Protein AF-A0AAN7BKV8-F1 (afdb_monomer_lite)

Radius of gyration: 19.69 Å; chains: 1; bounding box: 55×60×57 Å

Organism: NCBI:txid252190

Sequence (202 aa):
MAAANTSGDVSMPDAAAIAEKELINDFLERFRVAHKTGAGNDGIEYNTKTFETAVTEMRQGVRNNLWHYHILPSMKVTEAPHNPDAFYFENFDQIRAYILDPTLGFRLGYLFTVILEQTPAGVSAQDLMATEDAVTQFHSCVTLIHTVMGLTDVEPHDYVKQIPGHILKKFFGGLEKVHWYTVETLEKWTEAGESGSAANQT

Foldseek 3Di:
DDDDDPPPPPPDDDPVVVVVVVVLVVLLVQLVCCQQPVDQPPPPPPVGDHLVLLLVLLLVQADDGDPLQSLLEAADDPPDPDPVRGSHDDALVSLLSQQQPPPNVLSNLVSLVSNVVCLVVVRELCSHYVDPVSSLSNLRSLLLNVVSCVVDPDDGPPSNPCSSQVCCVRHQVGPVRGNVVSVVVNVVRVVVVVVVVVPPDD

InterPro domains:
  IPR014937 Protein of unknown function DUF1810 [PF08837] (47-151)
  IPR036287 Rv1873-like superfamily [G3DSA:1.25.40.380] (24-188)
  IPR036287 Rv1873-like superfamily [SSF140736] (47-176)

pLDDT: mean 79.29, std 18.75, range [29.48, 97.75]

Secondary structure (DSSP, 8-state):
-----------PPPHHHHHHHHHHHHHHHHHHHHHHHS--TTS-------HHHHHHHHHHTS--SS-HHHHS-EEPPTTS---TTS-EE-SHHHHHHHHH-TTHHHHHHHHHHHHHHTGGGT--HHHHH-SHHHHHHHHHHHHHHHHHHHHSS----TTTSSHHHHHIIIIISSGGG--HHHHHHHHHHHHHHHHHHTTS--

Structure (mmCIF, N/CA/C/O backbone):
data_AF-A0AAN7BKV8-F1
#
_entry.id   AF-A0AAN7BKV8-F1
#
loop_
_atom_site.group_PDB
_atom_site.id
_atom_site.type_symbol
_atom_site.label_atom_id
_atom_site.label_alt_id
_atom_site.label_comp_id
_atom_site.label_asym_id
_atom_site.label_entity_id
_atom_site.label_seq_id
_atom_site.pdbx_PDB_ins_code
_atom_site.Cartn_x
_atom_site.Cartn_y
_atom_site.Cartn_z
_atom_site.occupancy
_atom_site.B_iso_or_equiv
_atom_site.auth_seq_id
_atom_site.auth_comp_id
_atom_site.auth_asym_id
_atom_site.auth_atom_id
_atom_site.pdbx_PDB_model_num
ATOM 1 N N . MET A 1 1 ? 35.846 -41.851 -29.610 1.00 44.19 1 MET A N 1
ATOM 2 C CA . MET A 1 1 ? 35.704 -40.833 -28.550 1.00 44.19 1 MET A CA 1
ATOM 3 C C . MET A 1 1 ? 36.111 -39.493 -29.137 1.00 44.19 1 MET A C 1
ATOM 5 O O . MET A 1 1 ? 37.299 -39.247 -29.273 1.00 44.19 1 MET A O 1
ATOM 9 N N . ALA A 1 2 ? 35.144 -38.683 -29.563 1.00 38.62 2 ALA A N 1
ATOM 10 C CA . ALA A 1 2 ? 35.374 -37.285 -29.916 1.00 38.62 2 ALA A CA 1
ATOM 11 C C . ALA A 1 2 ? 34.724 -36.450 -28.809 1.00 38.62 2 ALA A C 1
ATOM 13 O O . ALA A 1 2 ? 33.533 -36.608 -28.543 1.00 38.62 2 ALA A O 1
ATOM 14 N N . ALA A 1 3 ? 35.545 -35.678 -28.100 1.00 40.62 3 ALA A N 1
ATOM 15 C CA . ALA A 1 3 ? 35.113 -34.795 -27.030 1.00 40.62 3 ALA A CA 1
ATOM 16 C C . ALA A 1 3 ? 34.477 -33.526 -27.611 1.00 40.62 3 ALA A C 1
ATOM 18 O O . ALA A 1 3 ? 34.864 -33.048 -28.677 1.00 40.62 3 ALA A O 1
ATOM 19 N N . ALA A 1 4 ? 33.479 -33.038 -26.883 1.00 46.06 4 ALA A N 1
ATOM 20 C CA . ALA A 1 4 ? 32.645 -31.891 -27.182 1.00 46.06 4 ALA A CA 1
ATOM 21 C C . ALA A 1 4 ? 33.427 -30.574 -27.286 1.00 46.06 4 ALA A C 1
ATOM 23 O O . ALA A 1 4 ? 34.431 -30.382 -26.606 1.00 46.06 4 ALA A O 1
ATOM 24 N N . ASN A 1 5 ? 32.869 -29.632 -28.046 1.00 38.72 5 ASN A N 1
ATOM 25 C CA . ASN A 1 5 ? 32.964 -28.217 -27.708 1.00 38.72 5 ASN A CA 1
ATOM 26 C C . ASN A 1 5 ? 31.669 -27.517 -28.145 1.00 38.72 5 ASN A C 1
ATOM 28 O O . ASN A 1 5 ? 31.573 -26.929 -29.217 1.00 38.72 5 ASN A O 1
ATOM 32 N N . THR A 1 6 ? 30.635 -27.639 -27.316 1.00 44.12 6 THR A N 1
ATOM 33 C CA . THR A 1 6 ? 29.490 -26.725 -27.315 1.00 44.12 6 THR A CA 1
ATOM 34 C C . THR A 1 6 ? 29.934 -25.444 -26.623 1.00 44.12 6 THR A C 1
ATOM 36 O O . THR A 1 6 ? 29.894 -25.351 -25.397 1.00 44.12 6 THR A O 1
ATOM 39 N N . SER A 1 7 ? 30.394 -24.468 -27.404 1.00 43.59 7 SER A N 1
ATOM 40 C CA . SER A 1 7 ? 30.465 -23.079 -26.962 1.00 43.59 7 SER A CA 1
ATOM 41 C C . SER A 1 7 ? 29.031 -22.599 -26.749 1.00 43.59 7 SER A C 1
ATOM 43 O O . SER A 1 7 ? 28.328 -22.282 -27.707 1.00 43.59 7 SER A O 1
ATOM 45 N N . GLY A 1 8 ? 28.578 -22.645 -25.497 1.00 41.44 8 GLY A N 1
ATOM 46 C CA . GLY A 1 8 ? 27.351 -21.987 -25.076 1.00 41.44 8 GLY A CA 1
ATOM 47 C C . GLY A 1 8 ? 27.528 -20.491 -25.281 1.00 41.44 8 GLY A C 1
ATOM 48 O O . GLY A 1 8 ? 28.339 -19.865 -24.602 1.00 41.44 8 GLY A O 1
ATOM 49 N N . ASP A 1 9 ? 26.811 -19.956 -26.258 1.00 39.34 9 ASP A N 1
ATOM 50 C CA . ASP A 1 9 ? 26.680 -18.529 -26.490 1.00 39.34 9 ASP A CA 1
ATOM 51 C C . ASP A 1 9 ? 25.872 -17.948 -25.322 1.00 39.34 9 ASP A C 1
ATOM 53 O O . ASP A 1 9 ? 24.641 -17.991 -25.295 1.00 39.34 9 ASP A O 1
ATOM 57 N N . VAL A 1 10 ? 26.569 -17.525 -24.266 1.00 46.16 10 VAL A N 1
ATOM 58 C CA . VAL A 1 10 ? 25.953 -16.759 -23.184 1.00 46.16 10 VAL A CA 1
ATOM 59 C C . VAL A 1 10 ? 25.825 -15.341 -23.715 1.00 46.16 10 VAL A C 1
ATOM 61 O O . VAL A 1 10 ? 26.726 -14.522 -23.539 1.00 46.16 10 VAL A O 1
ATOM 64 N N . SER A 1 11 ? 24.719 -15.077 -24.413 1.00 53.34 11 SER A N 1
ATOM 65 C CA . SER A 1 11 ? 24.343 -13.726 -24.816 1.00 53.34 11 SER A CA 1
ATOM 66 C C . SER A 1 11 ? 24.306 -12.861 -23.558 1.00 53.34 11 SER A C 1
ATOM 68 O O . SER A 1 11 ? 23.448 -13.038 -22.690 1.00 53.34 11 SER A O 1
ATOM 70 N N . MET A 1 12 ? 25.286 -11.967 -23.428 1.00 52.88 12 MET A N 1
ATOM 71 C CA . MET A 1 12 ? 25.318 -10.965 -22.367 1.00 52.88 12 MET A CA 1
ATOM 72 C C . MET A 1 12 ? 24.021 -10.146 -22.456 1.00 52.88 12 MET A C 1
ATOM 74 O O . MET A 1 12 ? 23.627 -9.786 -23.570 1.00 52.88 12 MET A O 1
ATOM 78 N N . PRO A 1 13 ? 23.326 -9.883 -21.336 1.00 62.53 13 PRO A N 1
ATOM 79 C CA . PRO A 1 13 ? 22.129 -9.058 -21.375 1.00 62.53 13 PRO A CA 1
ATOM 80 C C . PRO A 1 13 ? 22.477 -7.663 -21.905 1.00 62.53 13 PRO A C 1
ATOM 82 O O . PRO A 1 13 ? 23.525 -7.109 -21.569 1.00 62.53 13 PRO A O 1
ATOM 85 N N . ASP A 1 14 ? 21.598 -7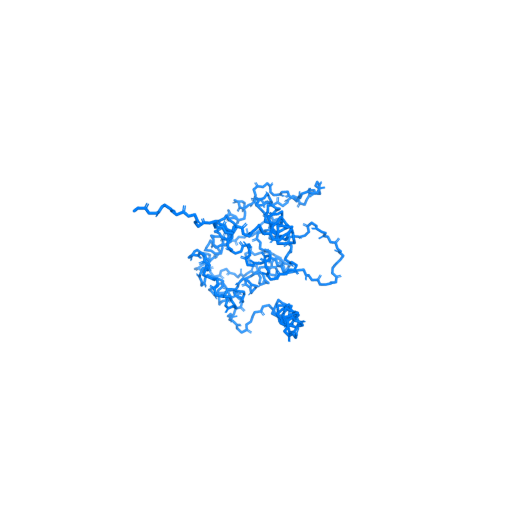.127 -22.752 1.00 79.38 14 ASP A N 1
ATOM 86 C CA . ASP A 1 14 ? 21.704 -5.773 -23.295 1.00 79.38 14 ASP A CA 1
ATOM 87 C C . ASP A 1 14 ? 21.843 -4.758 -22.147 1.00 79.38 14 ASP A C 1
ATOM 89 O O . ASP A 1 14 ? 21.153 -4.850 -21.127 1.00 79.38 14 ASP A O 1
ATOM 93 N N . ALA A 1 15 ? 22.737 -3.783 -22.309 1.00 71.88 15 ALA A N 1
ATOM 94 C CA . ALA A 1 15 ? 22.979 -2.722 -21.339 1.00 71.88 15 ALA A CA 1
ATOM 95 C C . ALA A 1 15 ? 21.692 -1.958 -20.980 1.00 71.88 15 ALA A C 1
ATOM 97 O O . ALA A 1 15 ? 21.540 -1.531 -19.836 1.00 71.88 15 ALA A O 1
ATOM 98 N N . ALA A 1 16 ? 20.747 -1.841 -21.920 1.00 71.81 16 ALA A N 1
ATOM 99 C CA . ALA A 1 16 ? 19.437 -1.244 -21.665 1.00 71.81 16 ALA A CA 1
ATOM 100 C C . ALA A 1 16 ? 18.611 -2.049 -20.642 1.00 71.81 16 ALA A C 1
ATOM 102 O O . ALA A 1 16 ? 18.071 -1.475 -19.698 1.00 71.81 16 ALA A O 1
ATOM 103 N N . ALA A 1 17 ? 18.584 -3.379 -20.770 1.00 72.44 17 ALA A N 1
ATOM 104 C CA . ALA A 1 17 ? 17.862 -4.263 -19.854 1.00 72.44 17 ALA A CA 1
ATOM 105 C C . ALA A 1 17 ? 18.500 -4.300 -18.453 1.00 72.44 17 ALA A C 1
ATOM 107 O O . ALA A 1 17 ? 17.808 -4.461 -17.446 1.00 72.44 17 ALA A O 1
ATOM 108 N N . ILE A 1 18 ? 19.826 -4.143 -18.372 1.00 75.81 18 ILE A N 1
ATOM 109 C CA . ILE A 1 18 ? 20.533 -4.007 -17.092 1.00 75.81 18 ILE A CA 1
ATOM 110 C C . ILE A 1 18 ? 20.116 -2.706 -16.398 1.00 75.81 18 ILE A C 1
ATOM 112 O O . ILE A 1 18 ? 19.717 -2.750 -15.236 1.00 75.81 18 ILE A O 1
ATOM 116 N N . ALA A 1 19 ? 20.155 -1.579 -17.112 1.00 77.94 19 ALA A N 1
ATOM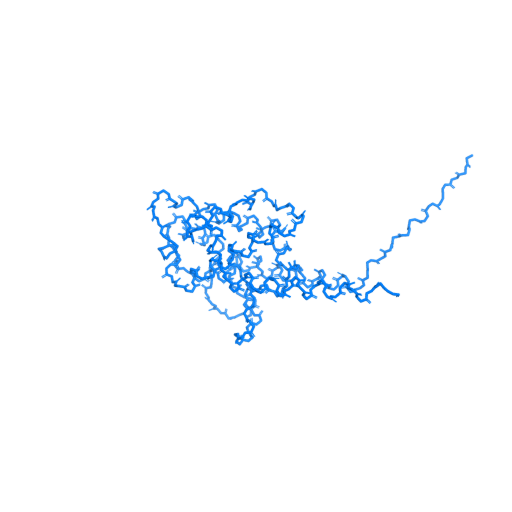 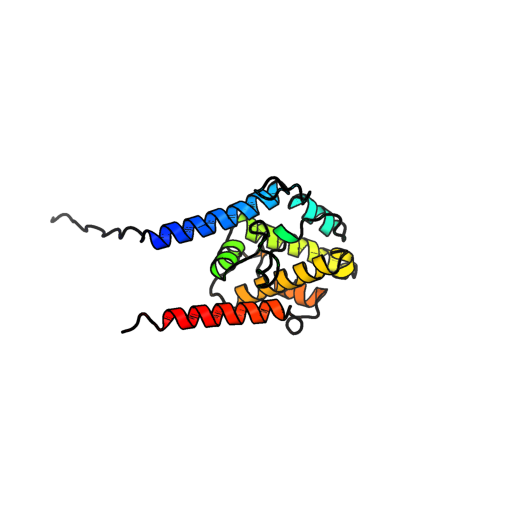117 C CA . ALA A 1 19 ? 19.798 -0.274 -16.559 1.00 77.94 19 ALA A CA 1
ATOM 118 C C . ALA A 1 19 ? 18.33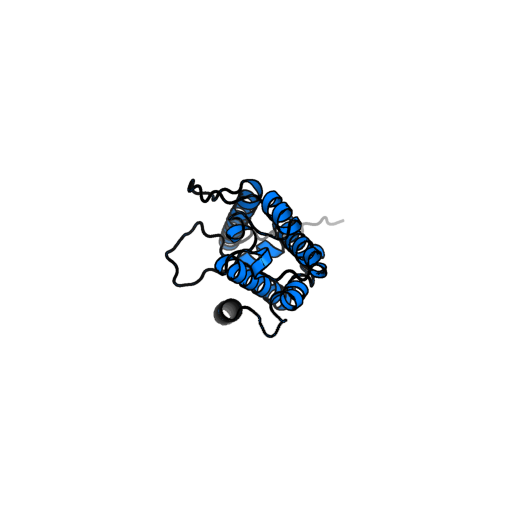5 -0.226 -16.086 1.00 77.94 19 ALA A C 1
ATOM 120 O O . ALA A 1 19 ? 18.047 0.267 -14.999 1.00 77.94 19 ALA A O 1
ATOM 121 N N . GLU A 1 20 ? 17.408 -0.798 -16.855 1.00 81.25 20 GLU A N 1
ATOM 122 C CA . GLU A 1 20 ? 15.999 -0.907 -16.463 1.00 81.25 20 GLU A CA 1
ATOM 123 C C . GLU A 1 20 ? 15.818 -1.723 -15.174 1.00 81.25 20 GLU A C 1
ATOM 125 O O . GLU A 1 20 ? 15.093 -1.322 -14.260 1.00 81.25 20 GLU A O 1
ATOM 130 N N . LYS A 1 21 ? 16.532 -2.847 -15.053 1.00 80.88 21 LYS A N 1
ATOM 131 C CA . LYS A 1 21 ? 16.501 -3.679 -13.848 1.00 80.88 21 LYS A CA 1
ATOM 132 C C . LYS A 1 21 ? 17.078 -2.960 -12.627 1.00 80.88 21 LYS A C 1
ATOM 134 O O . LYS A 1 21 ? 16.564 -3.140 -11.523 1.00 80.88 21 LYS A O 1
ATOM 139 N N . GLU A 1 22 ? 18.136 -2.172 -12.801 1.00 85.94 22 GLU A N 1
ATOM 140 C CA . GLU A 1 22 ? 18.700 -1.335 -11.735 1.00 85.94 22 GLU A CA 1
ATOM 141 C C . GLU A 1 22 ? 17.693 -0.275 -11.276 1.00 85.94 22 GLU A C 1
ATOM 143 O O . GLU A 1 22 ? 17.431 -0.177 -10.079 1.00 85.94 22 GLU A O 1
ATOM 148 N N . LEU A 1 23 ? 17.020 0.408 -12.209 1.00 86.56 23 LEU A N 1
ATOM 149 C CA . LEU A 1 23 ? 15.970 1.383 -11.890 1.00 86.56 23 LEU A CA 1
ATOM 150 C C . LEU A 1 23 ? 14.802 0.759 -11.112 1.00 86.56 23 LEU A C 1
ATOM 152 O O . LEU A 1 23 ? 14.315 1.350 -10.147 1.00 86.56 23 LEU A O 1
ATOM 156 N N . ILE A 1 24 ? 14.362 -0.447 -11.489 1.00 89.69 24 ILE A N 1
ATOM 157 C CA . ILE A 1 24 ? 13.330 -1.182 -10.741 1.00 89.69 24 ILE A CA 1
ATOM 158 C C . ILE A 1 24 ? 13.831 -1.552 -9.338 1.00 89.69 24 ILE A C 1
ATOM 160 O O . ILE A 1 24 ? 13.085 -1.429 -8.367 1.00 89.69 24 ILE A O 1
ATOM 164 N N . ASN A 1 25 ? 15.082 -1.994 -9.196 1.00 90.19 25 ASN A N 1
ATOM 165 C CA . ASN A 1 25 ? 15.634 -2.347 -7.888 1.00 90.19 25 ASN A CA 1
ATOM 166 C C . ASN A 1 25 ? 15.736 -1.137 -6.955 1.00 90.19 25 ASN A C 1
ATOM 168 O O . ASN A 1 25 ? 15.336 -1.250 -5.796 1.00 90.19 25 ASN A O 1
ATOM 172 N N . ASP A 1 26 ? 16.208 0.005 -7.453 1.00 89.00 26 ASP A N 1
ATOM 173 C CA . ASP A 1 26 ? 16.283 1.254 -6.688 1.00 89.00 26 ASP A CA 1
ATOM 174 C C . ASP A 1 26 ? 14.886 1.726 -6.268 1.00 89.00 26 ASP A C 1
ATOM 176 O O . ASP A 1 26 ? 14.656 2.110 -5.115 1.00 89.00 26 ASP A O 1
ATOM 180 N N . PHE A 1 27 ? 13.920 1.609 -7.184 1.00 89.44 27 PHE A N 1
ATOM 181 C CA . PHE A 1 27 ? 12.511 1.856 -6.909 1.00 89.44 27 PHE A CA 1
ATOM 182 C C . PHE A 1 27 ? 11.990 0.984 -5.753 1.00 89.44 27 PHE A C 1
ATOM 184 O O . PHE A 1 27 ? 11.396 1.511 -4.808 1.00 89.44 27 PHE A O 1
ATOM 191 N N . LEU A 1 28 ? 12.225 -0.333 -5.788 1.00 92.81 28 LEU A N 1
ATOM 192 C CA . LEU A 1 28 ? 11.788 -1.249 -4.729 1.00 92.81 28 LEU A CA 1
ATOM 193 C C . LEU A 1 28 ? 12.514 -0.977 -3.409 1.00 92.81 28 LEU A C 1
ATOM 195 O O . LEU A 1 28 ? 11.894 -1.018 -2.344 1.00 92.81 28 LEU A O 1
ATOM 199 N N . GLU A 1 29 ? 13.810 -0.677 -3.455 1.00 91.62 29 GLU A N 1
ATOM 200 C CA . GLU A 1 29 ? 14.602 -0.436 -2.252 1.00 91.62 29 GLU A CA 1
ATOM 201 C C . GLU A 1 29 ? 14.110 0.793 -1.486 1.00 91.62 29 GLU A C 1
ATOM 203 O O . GLU A 1 29 ? 13.985 0.737 -0.261 1.00 91.62 29 GLU A O 1
ATOM 208 N N . ARG A 1 30 ? 13.693 1.853 -2.192 1.00 87.88 30 ARG A N 1
ATOM 209 C CA . ARG A 1 30 ? 13.025 3.013 -1.580 1.00 87.88 30 ARG A CA 1
ATOM 210 C C . ARG A 1 30 ? 11.830 2.592 -0.718 1.00 87.88 30 ARG A C 1
ATOM 212 O O . ARG A 1 30 ? 11.693 3.052 0.415 1.00 87.88 30 ARG A O 1
ATOM 219 N N . PHE A 1 31 ? 10.987 1.683 -1.209 1.00 91.19 31 PHE A N 1
ATOM 220 C CA . PHE A 1 31 ? 9.857 1.151 -0.441 1.00 91.19 31 PHE A CA 1
ATOM 221 C C . PHE A 1 31 ? 10.294 0.294 0.746 1.00 91.19 31 PHE A C 1
ATOM 223 O O . PHE A 1 31 ? 9.746 0.440 1.842 1.00 91.19 31 PHE A O 1
ATOM 230 N N . ARG A 1 32 ? 11.282 -0.589 0.560 1.00 93.44 32 ARG A N 1
ATOM 231 C CA . ARG A 1 32 ? 11.777 -1.456 1.643 1.00 93.44 32 ARG A CA 1
ATOM 232 C C . ARG A 1 32 ? 12.356 -0.636 2.792 1.00 93.44 32 ARG A C 1
ATOM 234 O O . ARG A 1 32 ? 12.059 -0.939 3.953 1.00 93.44 32 ARG A O 1
ATOM 241 N N . VAL A 1 33 ? 13.126 0.405 2.471 1.00 90.44 33 VAL A N 1
ATOM 242 C CA . VAL A 1 33 ? 13.684 1.350 3.443 1.00 90.44 33 VAL A CA 1
ATOM 243 C C . VAL A 1 33 ? 12.561 2.073 4.176 1.00 90.44 33 VAL A C 1
ATOM 245 O O . VAL A 1 33 ? 12.519 2.004 5.402 1.00 90.44 33 VAL A O 1
ATOM 248 N N . ALA A 1 34 ? 11.599 2.655 3.461 1.00 88.62 34 ALA A N 1
ATOM 249 C CA . ALA A 1 34 ? 10.490 3.385 4.073 1.00 88.62 34 ALA A CA 1
ATOM 250 C C . ALA A 1 34 ? 9.640 2.515 5.005 1.00 88.62 34 ALA A C 1
ATOM 252 O O . ALA A 1 34 ? 9.359 2.903 6.136 1.00 88.62 34 ALA A O 1
ATOM 253 N N . HIS A 1 35 ? 9.317 1.285 4.587 1.00 92.62 35 HIS A N 1
ATOM 254 C CA . HIS A 1 35 ? 8.604 0.323 5.434 1.00 92.62 35 HIS A CA 1
ATOM 255 C C . HIS A 1 35 ? 9.368 0.014 6.725 1.00 92.62 35 HIS A C 1
ATOM 257 O O . HIS A 1 35 ? 8.746 -0.281 7.741 1.00 92.62 35 HIS A O 1
ATOM 263 N N . LYS A 1 36 ? 10.706 0.049 6.694 1.00 91.94 36 LYS A N 1
ATOM 264 C CA . LYS A 1 36 ? 11.565 -0.256 7.843 1.00 91.94 36 LYS A CA 1
ATOM 265 C C . LYS A 1 36 ? 11.799 0.951 8.751 1.00 91.94 36 LYS A C 1
ATOM 267 O O . LYS A 1 36 ? 11.877 0.780 9.963 1.00 91.94 36 LYS A O 1
ATOM 272 N N . THR A 1 37 ? 11.979 2.141 8.188 1.00 87.75 37 THR A N 1
ATOM 273 C CA . THR A 1 37 ? 12.463 3.317 8.930 1.00 87.75 37 THR A CA 1
ATOM 274 C C . THR A 1 37 ? 11.393 4.379 9.144 1.00 87.75 37 THR A C 1
ATOM 276 O O . THR A 1 37 ? 11.540 5.197 10.047 1.00 87.75 37 THR A O 1
ATOM 279 N N . GLY A 1 38 ? 10.324 4.383 8.342 1.00 81.19 38 GLY A N 1
ATOM 280 C CA . GLY A 1 38 ? 9.359 5.480 8.308 1.00 81.19 38 GLY A CA 1
ATOM 281 C C . GLY A 1 38 ? 9.936 6.788 7.744 1.00 81.19 38 GLY A C 1
ATOM 282 O O . GLY A 1 38 ? 9.316 7.843 7.876 1.00 81.19 38 GLY A O 1
ATOM 283 N N . ALA A 1 39 ? 11.117 6.758 7.124 1.00 71.94 39 ALA A N 1
ATOM 284 C CA . ALA A 1 39 ? 11.720 7.921 6.479 1.00 71.94 39 ALA A CA 1
ATOM 285 C C . ALA A 1 39 ? 11.628 7.801 4.951 1.00 71.94 39 ALA A C 1
ATOM 287 O O . ALA A 1 39 ? 11.874 6.728 4.395 1.00 71.94 39 ALA A O 1
ATOM 288 N N . GLY A 1 40 ? 11.298 8.913 4.284 1.00 60.25 40 GLY A N 1
ATOM 289 C CA . GLY A 1 40 ? 11.630 9.108 2.872 1.00 60.25 40 GLY A CA 1
ATOM 290 C C . GLY A 1 40 ? 13.147 9.265 2.703 1.00 60.25 40 GLY A C 1
ATOM 291 O O . GLY A 1 40 ? 13.855 9.570 3.664 1.00 60.25 40 GLY A O 1
ATOM 292 N N . ASN A 1 41 ? 13.666 9.023 1.499 1.00 51.62 41 ASN A N 1
ATOM 293 C CA . ASN A 1 41 ? 15.112 9.013 1.221 1.00 51.62 41 ASN A CA 1
ATOM 294 C C . ASN A 1 41 ? 15.768 10.417 1.179 1.00 51.62 41 ASN A C 1
ATOM 296 O O . ASN A 1 41 ? 16.961 10.514 0.902 1.00 51.62 41 ASN A O 1
ATOM 300 N N . ASP A 1 42 ? 15.036 11.496 1.458 1.00 48.72 42 ASP A N 1
ATOM 301 C CA . ASP A 1 42 ? 15.417 12.887 1.161 1.00 48.72 42 ASP A CA 1
ATOM 302 C C . ASP A 1 42 ? 15.698 13.765 2.399 1.00 48.72 42 ASP A C 1
ATOM 304 O O . ASP A 1 42 ? 16.049 14.938 2.268 1.00 48.72 42 ASP A O 1
ATOM 308 N N . GLY A 1 43 ? 15.571 13.226 3.615 1.00 44.75 43 GLY A N 1
ATOM 309 C CA . GLY A 1 43 ? 15.750 14.012 4.842 1.00 44.75 43 GLY A CA 1
ATOM 310 C C . GLY A 1 43 ? 14.597 14.980 5.137 1.00 44.75 43 GLY A C 1
ATOM 311 O O . GLY A 1 43 ? 14.701 15.769 6.078 1.00 44.75 43 GLY A O 1
ATOM 312 N N . ILE A 1 44 ? 13.485 14.903 4.392 1.00 45.69 44 ILE A N 1
ATOM 313 C CA . ILE A 1 44 ? 12.230 15.545 4.773 1.00 45.69 44 ILE A CA 1
ATOM 314 C C . ILE A 1 44 ? 11.534 14.621 5.777 1.00 45.69 44 ILE A C 1
ATOM 316 O O . ILE A 1 44 ? 11.008 13.557 5.443 1.00 45.69 44 ILE A O 1
ATOM 320 N N . GLU A 1 45 ? 11.542 15.018 7.051 1.00 48.81 45 GLU A N 1
ATOM 321 C CA . GLU A 1 45 ? 10.798 14.335 8.108 1.00 48.81 45 GLU A CA 1
ATOM 322 C C . GLU A 1 45 ? 9.287 14.499 7.882 1.00 48.81 45 GLU A C 1
ATOM 324 O O . GLU A 1 45 ? 8.616 15.301 8.525 1.00 48.81 45 GLU A O 1
ATOM 329 N N . TYR A 1 46 ? 8.699 13.673 7.020 1.00 51.81 46 TYR A N 1
ATOM 330 C CA . TYR A 1 46 ? 7.244 13.493 6.997 1.00 51.81 46 TYR A CA 1
ATOM 331 C C . TYR A 1 46 ? 6.729 12.761 8.254 1.00 51.81 46 TYR A C 1
ATOM 333 O O . TYR A 1 46 ? 5.527 12.533 8.384 1.00 51.81 46 TYR A O 1
ATOM 341 N N . ASN A 1 47 ? 7.629 12.375 9.177 1.00 60.56 47 ASN A N 1
ATOM 342 C CA . ASN A 1 47 ? 7.348 11.564 10.366 1.00 60.56 47 ASN A CA 1
ATOM 343 C C . ASN A 1 47 ? 6.449 10.362 10.024 1.00 60.56 47 ASN A C 1
ATOM 345 O O . ASN A 1 47 ? 5.552 9.994 10.791 1.00 60.56 47 ASN A O 1
ATOM 349 N N . THR A 1 48 ? 6.652 9.783 8.832 1.00 73.12 48 THR A N 1
ATOM 350 C CA . THR A 1 48 ? 5.899 8.602 8.424 1.00 73.12 48 THR A CA 1
ATOM 351 C C . THR A 1 48 ? 6.308 7.439 9.317 1.00 73.12 48 THR A C 1
ATOM 353 O O . THR A 1 48 ? 7.376 7.445 9.930 1.00 73.12 48 THR A O 1
ATOM 356 N N . LYS A 1 49 ? 5.420 6.467 9.500 1.00 87.31 49 LYS A N 1
ATOM 357 C CA . LYS A 1 49 ? 5.672 5.365 10.432 1.00 87.31 49 LYS A CA 1
ATOM 358 C C . LYS A 1 49 ? 5.915 4.067 9.700 1.00 87.31 49 LYS A C 1
ATOM 360 O O . LYS A 1 49 ? 5.479 3.897 8.573 1.00 87.31 49 LYS A O 1
ATOM 365 N N . THR A 1 50 ? 6.619 3.171 10.377 1.00 93.19 50 THR A N 1
ATOM 366 C CA . THR A 1 50 ? 7.037 1.889 9.822 1.00 93.19 50 THR A CA 1
ATOM 367 C C . THR A 1 50 ? 5.848 0.973 9.543 1.00 93.19 50 THR A C 1
ATOM 369 O O . THR A 1 50 ? 4.733 1.171 10.042 1.00 93.19 50 THR A O 1
ATOM 372 N N . PHE A 1 51 ? 6.122 -0.104 8.815 1.00 96.06 51 PHE A N 1
ATOM 373 C CA . PHE A 1 51 ? 5.178 -1.183 8.580 1.00 96.06 51 PHE A CA 1
ATOM 374 C C . PHE A 1 51 ? 4.611 -1.782 9.874 1.00 96.06 51 PHE A C 1
ATOM 376 O O . PHE A 1 51 ? 3.412 -2.035 9.979 1.00 96.06 51 PHE A O 1
ATOM 383 N N . GLU A 1 52 ? 5.444 -1.953 10.899 1.00 96.62 52 GLU A N 1
ATOM 384 C CA . GLU A 1 52 ? 5.021 -2.481 12.198 1.00 96.62 52 GLU A CA 1
ATOM 385 C C . GLU A 1 52 ? 4.021 -1.550 12.897 1.00 96.62 52 GLU A C 1
ATOM 387 O O . GLU A 1 52 ? 3.092 -2.016 13.565 1.00 96.62 52 GLU A O 1
ATOM 392 N N . THR A 1 53 ? 4.171 -0.235 12.711 1.00 95.25 53 THR A N 1
ATOM 393 C CA . THR A 1 53 ? 3.215 0.748 13.234 1.00 95.25 53 THR A CA 1
ATOM 394 C C . THR A 1 53 ? 1.878 0.636 12.512 1.00 95.25 53 THR A C 1
ATOM 396 O O . THR A 1 53 ? 0.843 0.558 13.169 1.00 95.25 53 THR A O 1
ATOM 399 N N . ALA A 1 54 ? 1.892 0.540 11.180 1.00 96.12 54 ALA A N 1
ATOM 400 C CA . ALA A 1 54 ? 0.678 0.359 10.387 1.00 96.12 54 ALA A CA 1
ATOM 401 C C . ALA A 1 54 ? -0.096 -0.902 10.786 1.00 96.12 54 ALA A C 1
ATOM 403 O O . ALA A 1 54 ? -1.299 -0.845 11.022 1.00 96.12 54 ALA A O 1
ATOM 404 N N . VAL A 1 55 ? 0.597 -2.033 10.951 1.00 97.75 55 VAL A N 1
ATOM 405 C CA . VAL A 1 55 ? -0.019 -3.283 11.426 1.00 97.75 55 VAL A CA 1
ATOM 406 C C . VAL A 1 55 ? -0.630 -3.107 12.817 1.00 97.75 55 VAL A C 1
ATOM 408 O O . VAL A 1 55 ? -1.740 -3.575 13.064 1.00 97.75 55 VAL A O 1
ATOM 411 N N . THR A 1 56 ? 0.079 -2.441 13.731 1.00 97.25 56 THR A N 1
ATOM 412 C CA . THR A 1 56 ? -0.414 -2.197 15.095 1.00 97.25 56 THR A CA 1
ATOM 413 C C . THR A 1 56 ? -1.689 -1.358 15.081 1.00 97.25 56 THR A C 1
ATOM 415 O O . THR A 1 56 ? -2.663 -1.710 15.741 1.00 97.25 56 THR A O 1
ATOM 418 N N . GLU A 1 57 ? -1.715 -0.297 14.282 1.00 95.69 57 GLU A N 1
ATOM 419 C CA . GLU A 1 57 ? -2.874 0.583 14.123 1.00 95.69 57 GLU A CA 1
ATOM 420 C C . GLU A 1 57 ? -4.067 -0.117 13.473 1.00 95.69 57 GLU A C 1
ATOM 422 O O . GLU A 1 57 ? -5.191 -0.013 13.960 1.00 95.69 57 GLU A O 1
ATOM 427 N N . MET A 1 58 ? -3.837 -0.903 12.419 1.00 96.06 58 MET A N 1
ATOM 428 C CA . MET A 1 58 ? -4.914 -1.657 11.772 1.00 96.06 58 MET A CA 1
ATOM 429 C C . MET A 1 58 ? -5.480 -2.751 12.679 1.00 96.06 58 MET A C 1
ATOM 431 O O . MET A 1 58 ? -6.681 -2.999 12.644 1.00 96.06 58 MET A O 1
ATOM 435 N N . ARG A 1 59 ? -4.670 -3.340 13.569 1.00 95.19 59 ARG A N 1
ATOM 436 C CA . ARG A 1 59 ? -5.170 -4.231 14.632 1.00 95.19 59 ARG A CA 1
ATOM 437 C C . ARG A 1 59 ? -6.014 -3.508 15.675 1.00 95.19 59 ARG A C 1
ATOM 439 O O . ARG A 1 59 ? -6.926 -4.111 16.230 1.00 95.19 59 ARG A O 1
ATOM 446 N N . GLN A 1 60 ? -5.692 -2.247 15.951 1.00 93.88 60 GLN A N 1
ATOM 447 C CA . GLN A 1 60 ? -6.461 -1.377 16.844 1.00 93.88 60 GLN A CA 1
ATOM 448 C C . GLN A 1 60 ? -7.713 -0.798 16.168 1.00 93.88 60 GLN A C 1
ATOM 450 O O . GLN A 1 60 ? -8.536 -0.191 16.848 1.00 93.88 60 GLN A O 1
ATOM 455 N N . GLY A 1 61 ? -7.867 -0.996 14.856 1.00 94.06 61 GLY A N 1
ATOM 456 C CA . GLY A 1 61 ? -9.030 -0.563 14.091 1.00 94.06 61 GLY A CA 1
ATOM 457 C C . GLY A 1 61 ? -9.021 0.916 13.705 1.00 94.06 61 GLY A C 1
ATOM 458 O O . GLY A 1 61 ? -10.060 1.418 13.288 1.00 94.06 61 GLY A O 1
ATOM 459 N N . VAL A 1 62 ? -7.892 1.625 13.832 1.00 94.88 62 VAL A N 1
ATOM 460 C CA . VAL A 1 62 ? -7.799 3.035 13.424 1.00 94.88 62 VAL A CA 1
ATOM 461 C C . VAL A 1 62 ? -6.361 3.457 13.120 1.00 94.88 62 VAL A C 1
ATOM 463 O O . VAL A 1 62 ? -5.436 3.207 13.893 1.00 94.88 62 VAL A O 1
ATOM 466 N N . ARG A 1 63 ? -6.183 4.135 11.985 1.00 93.81 63 ARG A N 1
ATOM 467 C CA . ARG A 1 63 ? -4.950 4.796 11.565 1.00 93.81 63 ARG A CA 1
ATOM 468 C C . ARG A 1 63 ? -4.754 6.070 12.375 1.00 93.81 63 ARG A C 1
ATOM 470 O O . ARG A 1 63 ? -5.598 6.960 12.353 1.00 93.81 63 ARG A O 1
ATOM 477 N N . ASN A 1 64 ? -3.592 6.193 12.999 1.00 92.00 64 ASN A N 1
ATOM 478 C CA . ASN A 1 64 ? -3.183 7.370 13.763 1.00 92.00 64 ASN A CA 1
ATOM 479 C C . ASN A 1 64 ? -1.962 8.071 13.154 1.00 92.00 64 ASN A C 1
ATOM 481 O O . ASN A 1 64 ? -1.660 9.202 13.527 1.00 92.00 64 ASN A O 1
ATOM 485 N N . ASN A 1 65 ? -1.260 7.425 12.218 1.00 89.00 65 ASN A N 1
ATOM 486 C CA . ASN A 1 65 ? -0.015 7.942 11.663 1.00 89.00 65 ASN A CA 1
ATOM 487 C C . ASN A 1 65 ? 0.022 7.965 10.123 1.00 89.00 65 ASN A C 1
ATOM 489 O O . ASN A 1 65 ? -0.724 7.273 9.427 1.00 89.00 65 ASN A O 1
ATOM 493 N N . LEU A 1 66 ? 0.926 8.786 9.577 1.00 85.94 66 LEU A N 1
ATOM 494 C CA . LEU A 1 66 ? 1.091 9.049 8.142 1.00 85.94 66 LEU A CA 1
ATOM 495 C C . LEU A 1 66 ? 1.927 7.974 7.431 1.00 85.94 66 LEU A C 1
ATOM 497 O O . LEU A 1 66 ? 2.981 8.270 6.889 1.00 85.94 66 LEU A O 1
ATOM 501 N N . TRP A 1 67 ? 1.501 6.715 7.442 1.00 90.56 67 TRP A N 1
ATOM 502 C CA . TRP A 1 67 ? 2.218 5.626 6.759 1.00 90.56 67 TRP A CA 1
ATOM 503 C C . TRP A 1 67 ? 1.584 5.200 5.423 1.00 90.56 67 TRP A C 1
ATOM 505 O O . TRP A 1 67 ? 2.207 4.489 4.633 1.00 90.56 67 TRP A O 1
ATOM 515 N N . HIS A 1 68 ? 0.351 5.635 5.137 1.00 90.00 68 HIS A N 1
ATOM 516 C CA . HIS A 1 68 ? -0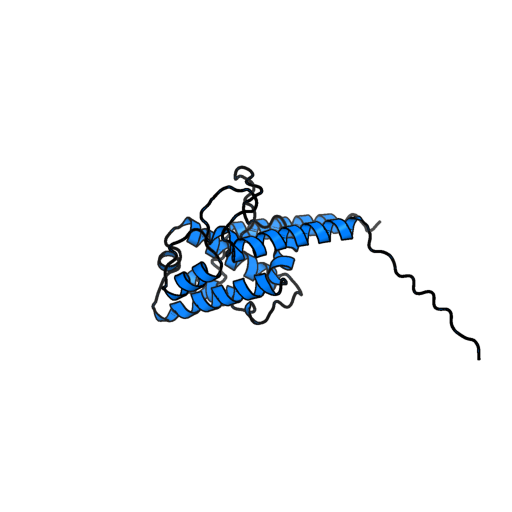.441 5.150 3.999 1.00 90.00 68 HIS A CA 1
ATOM 517 C C . HIS A 1 68 ? 0.200 5.446 2.642 1.00 90.00 68 HIS A C 1
ATOM 519 O O . HIS A 1 68 ? 0.074 4.624 1.746 1.00 90.00 68 HIS A O 1
ATOM 525 N N . TYR A 1 69 ? 0.960 6.533 2.499 1.00 86.19 69 TYR A N 1
ATOM 526 C CA . TYR A 1 69 ? 1.626 6.854 1.232 1.00 86.19 69 TYR A CA 1
ATOM 527 C C . TYR A 1 69 ? 2.603 5.765 0.769 1.00 86.19 69 TYR A C 1
ATOM 529 O O . TYR A 1 69 ? 2.602 5.415 -0.405 1.00 86.19 69 TYR A O 1
ATOM 537 N N . HIS A 1 70 ? 3.405 5.195 1.675 1.00 88.12 70 HIS A N 1
ATOM 538 C CA . HIS A 1 70 ? 4.454 4.232 1.312 1.00 88.12 70 HIS A CA 1
ATOM 539 C C . HIS A 1 70 ? 4.075 2.766 1.544 1.00 88.12 70 HIS A C 1
ATOM 541 O O . HIS A 1 70 ? 4.712 1.865 0.998 1.00 88.12 70 HIS A O 1
ATOM 547 N N . ILE A 1 71 ? 3.041 2.499 2.342 1.00 93.00 71 ILE A N 1
ATOM 548 C CA . ILE A 1 71 ? 2.558 1.133 2.595 1.00 93.00 71 ILE A CA 1
ATOM 549 C C . ILE A 1 71 ? 1.349 0.782 1.723 1.00 93.00 71 ILE A C 1
ATOM 551 O O . ILE A 1 71 ? 1.194 -0.378 1.354 1.00 93.00 71 ILE A O 1
ATOM 555 N N . LEU A 1 72 ? 0.527 1.769 1.355 1.00 92.69 72 LEU A N 1
ATOM 556 C CA . LEU A 1 72 ? -0.585 1.617 0.415 1.00 92.69 72 LEU A CA 1
ATOM 557 C C . LEU A 1 72 ? -0.271 2.407 -0.860 1.00 92.69 72 LEU A C 1
ATOM 559 O O . LEU A 1 72 ? -0.913 3.427 -1.106 1.00 92.69 72 LEU A O 1
ATOM 563 N N . PRO A 1 73 ? 0.736 2.004 -1.654 1.00 88.88 73 PRO A N 1
ATOM 564 C CA . PRO A 1 73 ? 1.146 2.775 -2.820 1.00 88.88 73 PRO A CA 1
ATOM 565 C C . PRO A 1 73 ? 0.045 2.858 -3.876 1.00 88.88 73 PRO A C 1
ATOM 567 O O . PRO A 1 73 ? -0.748 1.931 -4.058 1.00 88.88 73 PRO A O 1
ATOM 570 N N . SER A 1 74 ? 0.033 3.971 -4.602 1.00 85.19 74 SER A N 1
ATOM 571 C CA . SER A 1 74 ? -0.887 4.245 -5.708 1.00 85.19 74 SER A CA 1
ATOM 572 C C . SER A 1 74 ? -0.109 4.709 -6.941 1.00 85.19 74 SER A C 1
ATOM 574 O O . SER A 1 74 ? 1.119 4.790 -6.921 1.00 85.19 74 SER A O 1
ATOM 576 N N . MET A 1 75 ? -0.793 4.964 -8.052 1.00 84.00 75 MET A N 1
ATOM 577 C CA . MET A 1 75 ? -0.142 5.517 -9.242 1.00 84.00 75 MET A CA 1
ATOM 578 C C . MET A 1 75 ? 0.035 7.025 -9.131 1.00 84.00 75 MET A C 1
ATOM 580 O O . MET A 1 75 ? -0.737 7.714 -8.462 1.00 84.00 75 MET A O 1
ATOM 584 N N . LYS A 1 76 ? 1.026 7.538 -9.858 1.00 72.19 76 LYS A N 1
ATOM 585 C CA . LYS A 1 76 ? 1.271 8.972 -9.986 1.00 72.19 76 LYS A CA 1
ATOM 586 C C . LYS A 1 76 ? 0.086 9.644 -10.687 1.00 72.19 76 LYS A C 1
ATOM 588 O O . LYS A 1 76 ? -0.274 9.279 -11.805 1.00 72.19 76 LYS A O 1
ATOM 593 N N . VAL A 1 77 ? -0.508 10.648 -10.042 1.00 61.38 77 VAL A N 1
ATOM 594 C CA . VAL A 1 77 ? -1.507 11.524 -10.674 1.00 61.38 77 VAL A CA 1
ATOM 595 C C . VAL A 1 77 ? -0.762 12.585 -11.482 1.00 61.38 77 VAL A C 1
ATOM 597 O O . VAL A 1 77 ? 0.153 13.227 -10.967 1.00 61.38 77 VAL A O 1
ATOM 600 N N . THR A 1 78 ? -1.133 12.768 -12.748 1.00 51.12 78 THR A N 1
ATOM 601 C CA . THR A 1 78 ? -0.378 13.548 -13.747 1.00 51.12 78 THR A CA 1
ATOM 602 C C . THR A 1 78 ? -0.317 15.061 -13.494 1.00 51.12 78 THR A C 1
ATOM 604 O O . THR A 1 78 ? 0.380 15.755 -14.227 1.00 51.12 78 THR A O 1
ATOM 607 N N . GLU A 1 79 ? -0.992 15.585 -12.465 1.00 46.34 79 GLU A N 1
ATOM 608 C CA . GLU A 1 79 ? -1.118 17.036 -12.229 1.00 46.34 79 GLU A CA 1
ATOM 609 C C . GLU A 1 79 ? -0.638 17.528 -10.852 1.00 46.34 79 GLU A C 1
ATOM 611 O O . GLU A 1 79 ? -0.630 18.733 -10.599 1.00 46.34 79 GLU A O 1
ATOM 616 N N . ALA A 1 80 ? -0.200 16.643 -9.950 1.00 46.88 80 ALA A N 1
ATOM 617 C CA . ALA A 1 80 ? 0.375 17.087 -8.680 1.00 46.88 80 ALA A CA 1
ATOM 618 C C . ALA A 1 80 ? 1.825 17.573 -8.890 1.00 46.88 80 ALA A C 1
ATOM 620 O O . ALA A 1 80 ? 2.560 16.950 -9.664 1.00 46.88 80 ALA A O 1
ATOM 621 N N . PRO A 1 81 ? 2.272 18.659 -8.219 1.00 40.72 81 PRO A N 1
ATOM 622 C CA . PRO A 1 81 ? 3.655 19.113 -8.308 1.00 40.72 81 PRO A CA 1
ATOM 623 C C . PRO A 1 81 ? 4.593 17.943 -8.016 1.00 40.72 81 PRO A C 1
ATOM 625 O O . PRO A 1 81 ? 4.395 17.209 -7.048 1.00 40.72 81 PRO A O 1
ATOM 628 N N . HIS A 1 82 ? 5.567 17.763 -8.909 1.00 40.97 82 HIS A N 1
ATOM 629 C CA . HIS A 1 82 ? 6.515 16.659 -8.934 1.00 40.97 82 HIS A CA 1
ATOM 630 C C . HIS A 1 82 ? 7.195 16.528 -7.566 1.00 40.97 82 HIS A C 1
ATOM 632 O O . HIS A 1 82 ? 8.177 17.212 -7.295 1.00 40.97 82 HIS A O 1
ATOM 638 N N . ASN A 1 83 ? 6.669 15.661 -6.702 1.00 51.31 83 ASN A N 1
ATOM 639 C CA . ASN A 1 83 ? 7.403 15.172 -5.553 1.00 51.31 83 ASN A CA 1
ATOM 640 C C . ASN A 1 83 ? 8.028 13.835 -5.982 1.00 51.31 83 ASN A C 1
ATOM 642 O O . ASN A 1 83 ? 7.327 12.820 -5.968 1.00 51.31 83 ASN A O 1
ATOM 646 N N . PRO A 1 84 ? 9.290 13.826 -6.457 1.00 44.09 84 PRO A N 1
ATOM 647 C CA . PRO A 1 84 ? 9.984 12.588 -6.824 1.00 44.09 84 PRO A CA 1
ATOM 648 C C . PRO A 1 84 ? 10.088 11.595 -5.647 1.00 44.09 84 PRO A C 1
ATOM 650 O O . PRO A 1 84 ? 10.301 10.403 -5.876 1.00 44.09 84 PRO A O 1
ATOM 653 N N . ASP A 1 85 ? 9.852 12.056 -4.415 1.00 54.34 85 ASP A N 1
ATOM 654 C CA . ASP A 1 85 ? 9.863 11.266 -3.181 1.00 54.34 85 ASP A CA 1
ATOM 655 C C . ASP A 1 85 ? 8.486 10.717 -2.789 1.00 54.34 85 ASP A C 1
ATOM 657 O O . ASP A 1 85 ? 8.349 9.992 -1.801 1.00 54.34 85 ASP A O 1
ATOM 661 N N . ALA A 1 86 ? 7.446 11.005 -3.573 1.00 65.81 86 ALA A N 1
ATOM 662 C CA . ALA A 1 86 ? 6.155 10.391 -3.350 1.00 65.81 86 ALA A CA 1
ATOM 663 C C . ALA A 1 86 ? 6.173 8.928 -3.820 1.00 65.81 86 ALA A C 1
ATOM 665 O O . ALA A 1 86 ? 6.629 8.594 -4.916 1.00 65.81 86 ALA A O 1
ATOM 666 N N . PHE A 1 87 ? 5.696 8.040 -2.951 1.00 80.00 87 PHE A N 1
ATOM 667 C CA . PHE A 1 87 ? 5.659 6.591 -3.136 1.00 80.00 87 PHE A CA 1
ATOM 668 C C . PHE A 1 87 ? 4.589 6.177 -4.153 1.00 80.00 87 PHE A C 1
ATOM 670 O O . PHE A 1 87 ? 3.603 5.514 -3.831 1.00 80.00 87 PHE A O 1
ATOM 677 N N . TYR A 1 88 ? 4.807 6.585 -5.399 1.00 86.19 88 TYR A N 1
ATOM 678 C CA . TYR A 1 88 ? 3.946 6.289 -6.525 1.00 86.19 88 TYR A CA 1
ATOM 679 C C . TYR A 1 88 ? 4.610 5.341 -7.510 1.00 86.19 88 TYR A C 1
ATOM 681 O O . TYR A 1 88 ? 5.830 5.357 -7.690 1.00 86.19 88 TYR A O 1
ATOM 689 N N . PHE A 1 89 ? 3.770 4.556 -8.171 1.00 88.38 89 PHE A N 1
ATOM 690 C CA . PHE A 1 89 ? 4.133 3.836 -9.380 1.00 88.38 89 PHE A CA 1
ATOM 691 C C . PHE A 1 89 ? 4.070 4.770 -10.587 1.00 88.38 89 PHE A C 1
ATOM 693 O O . PHE A 1 89 ? 3.141 5.575 -10.711 1.00 88.38 89 PHE A O 1
ATOM 700 N N . GLU A 1 90 ? 5.040 4.635 -11.483 1.00 86.06 90 GLU A N 1
ATOM 701 C CA . GLU A 1 90 ? 5.128 5.395 -12.733 1.00 86.06 90 GLU A CA 1
ATOM 702 C C . GLU A 1 90 ? 4.794 4.553 -13.967 1.00 86.06 90 GLU A C 1
ATOM 704 O O . GLU A 1 90 ? 4.519 5.110 -15.026 1.00 86.06 90 GLU A O 1
ATOM 709 N N . ASN A 1 91 ? 4.813 3.224 -13.841 1.00 85.50 91 ASN A N 1
ATOM 710 C CA . ASN A 1 91 ? 4.472 2.301 -14.916 1.00 85.50 91 ASN A CA 1
ATOM 711 C C . ASN A 1 91 ? 4.028 0.931 -14.375 1.00 85.50 91 ASN A C 1
ATOM 713 O O . ASN A 1 91 ? 4.063 0.656 -13.171 1.00 85.50 91 ASN A O 1
ATOM 717 N N . PHE A 1 92 ? 3.607 0.069 -15.299 1.00 86.44 92 PHE A N 1
ATOM 718 C CA . PHE A 1 92 ? 3.101 -1.266 -15.007 1.00 86.44 92 PHE A CA 1
ATOM 719 C C . PHE A 1 92 ? 4.174 -2.213 -14.443 1.00 86.44 92 PHE A C 1
ATOM 721 O O . PHE A 1 92 ? 3.897 -2.972 -13.510 1.00 86.44 92 PHE A O 1
ATOM 728 N N . ASP A 1 93 ? 5.411 -2.133 -14.941 1.00 86.62 93 ASP A N 1
ATOM 729 C CA . ASP A 1 93 ? 6.511 -3.003 -14.509 1.00 86.62 93 ASP A CA 1
ATOM 730 C C . ASP A 1 93 ? 6.909 -2.766 -13.053 1.00 86.62 93 ASP A C 1
ATOM 732 O O . ASP A 1 93 ? 7.150 -3.723 -12.318 1.00 86.62 93 ASP A O 1
ATOM 736 N N . GLN A 1 94 ? 6.880 -1.516 -12.586 1.00 90.44 94 GLN A N 1
ATOM 737 C CA . GLN A 1 94 ? 7.095 -1.190 -11.175 1.00 90.44 94 GLN A CA 1
ATOM 738 C C . GLN A 1 94 ? 6.019 -1.803 -10.268 1.00 90.44 94 GLN A C 1
ATOM 740 O O . GLN A 1 94 ? 6.343 -2.321 -9.198 1.00 90.44 94 GLN A O 1
ATOM 745 N N . ILE A 1 95 ? 4.748 -1.783 -10.688 1.00 90.75 95 ILE A N 1
ATOM 746 C CA . ILE A 1 95 ? 3.649 -2.387 -9.916 1.00 90.75 95 ILE A CA 1
ATOM 747 C C . ILE A 1 95 ? 3.837 -3.901 -9.847 1.00 90.75 95 ILE A C 1
ATOM 749 O O . ILE A 1 95 ? 3.781 -4.493 -8.767 1.00 90.75 95 ILE A O 1
ATOM 753 N N . ARG A 1 96 ? 4.108 -4.528 -10.996 1.00 89.19 96 ARG A N 1
ATOM 754 C CA . ARG A 1 96 ? 4.372 -5.965 -11.086 1.00 89.19 96 ARG A CA 1
ATOM 755 C C . ARG A 1 96 ? 5.559 -6.364 -10.211 1.00 89.19 96 ARG A C 1
ATOM 757 O O . ARG A 1 96 ? 5.454 -7.322 -9.447 1.00 89.19 96 ARG A O 1
ATOM 764 N N . ALA A 1 97 ? 6.662 -5.624 -10.291 1.00 91.38 97 ALA A N 1
ATOM 765 C CA . ALA A 1 97 ? 7.856 -5.867 -9.493 1.00 91.38 97 ALA A CA 1
ATOM 766 C C . ALA A 1 97 ? 7.581 -5.717 -7.989 1.00 91.38 97 ALA A C 1
ATOM 768 O O . ALA A 1 97 ? 8.071 -6.521 -7.203 1.00 91.38 97 ALA A O 1
ATOM 769 N N . TYR A 1 98 ? 6.754 -4.747 -7.584 1.00 92.81 98 TYR A N 1
ATOM 770 C CA . TYR A 1 98 ? 6.359 -4.564 -6.185 1.00 92.81 98 TYR A CA 1
ATOM 771 C C . TYR A 1 98 ? 5.532 -5.737 -5.652 1.00 92.81 98 TYR A C 1
ATOM 773 O O . TYR A 1 98 ? 5.794 -6.226 -4.555 1.00 92.81 98 TYR A O 1
ATOM 781 N N . ILE A 1 99 ? 4.548 -6.208 -6.426 1.00 90.69 99 ILE A N 1
ATOM 782 C CA . ILE A 1 99 ? 3.700 -7.354 -6.055 1.00 90.69 99 ILE A CA 1
ATOM 783 C C . ILE A 1 99 ? 4.535 -8.635 -5.930 1.00 90.69 99 ILE A C 1
ATOM 785 O O . ILE A 1 99 ? 4.298 -9.443 -5.031 1.00 90.69 99 ILE A O 1
ATOM 789 N N . LEU A 1 100 ? 5.503 -8.814 -6.833 1.00 90.38 100 LEU A N 1
ATOM 790 C CA . LEU A 1 100 ? 6.398 -9.970 -6.871 1.00 90.38 100 LEU A CA 1
ATOM 791 C C . LEU A 1 100 ? 7.552 -9.902 -5.874 1.00 90.38 100 LEU A C 1
ATOM 793 O O . LEU A 1 100 ? 8.230 -10.908 -5.661 1.00 90.38 100 LEU A O 1
ATOM 797 N N . ASP A 1 101 ? 7.807 -8.741 -5.279 1.00 92.69 101 ASP A N 1
ATOM 798 C CA . ASP A 1 101 ? 8.859 -8.615 -4.290 1.00 92.69 101 ASP A CA 1
ATOM 799 C C . ASP A 1 101 ? 8.516 -9.453 -3.043 1.00 92.69 101 ASP A C 1
ATOM 801 O O . ASP A 1 101 ? 7.467 -9.234 -2.425 1.00 92.69 101 ASP A O 1
ATOM 805 N N . PRO A 1 102 ? 9.403 -10.366 -2.602 1.00 91.94 102 PRO A N 1
ATOM 806 C CA . PRO A 1 102 ? 9.111 -11.257 -1.482 1.00 91.94 102 PRO A CA 1
ATOM 807 C C . PRO A 1 102 ? 8.818 -10.532 -0.166 1.00 91.94 102 PRO A C 1
ATOM 809 O O . PRO A 1 102 ? 8.122 -11.070 0.691 1.00 91.94 102 PRO A O 1
ATOM 812 N N . THR A 1 103 ? 9.364 -9.327 0.024 1.00 93.94 103 THR A N 1
ATOM 813 C CA . THR A 1 103 ? 9.157 -8.544 1.246 1.00 93.94 103 THR A CA 1
ATOM 814 C C . THR A 1 103 ? 7.938 -7.642 1.111 1.00 93.94 103 THR A C 1
ATOM 816 O O . THR A 1 103 ? 7.064 -7.664 1.976 1.00 93.94 103 THR A O 1
ATOM 819 N N . LEU A 1 104 ? 7.865 -6.841 0.048 1.00 94.81 104 LEU A N 1
ATOM 820 C CA . LEU A 1 104 ? 6.816 -5.839 -0.138 1.00 94.81 104 LEU A CA 1
ATOM 821 C C . LEU A 1 104 ? 5.467 -6.489 -0.455 1.00 94.81 104 LEU A C 1
ATOM 823 O O . LEU A 1 104 ? 4.472 -6.141 0.182 1.00 94.81 104 LEU A O 1
ATOM 827 N N . GLY A 1 105 ? 5.441 -7.492 -1.336 1.00 92.88 105 GLY A N 1
ATOM 828 C CA . GLY A 1 105 ? 4.239 -8.269 -1.632 1.00 92.88 105 GLY A CA 1
ATOM 829 C C . GLY A 1 105 ? 3.693 -8.972 -0.386 1.00 92.88 105 GLY A C 1
ATOM 830 O O . GLY A 1 105 ? 2.508 -8.846 -0.071 1.00 92.88 105 GLY A O 1
ATOM 831 N N . PHE A 1 106 ? 4.563 -9.634 0.391 1.00 93.25 106 PHE A N 1
ATOM 832 C CA . PHE A 1 106 ? 4.172 -10.251 1.666 1.00 93.25 106 PHE A CA 1
ATOM 833 C C . PHE A 1 106 ? 3.598 -9.225 2.649 1.00 93.25 106 PHE A C 1
ATOM 835 O O . PHE A 1 106 ? 2.532 -9.448 3.223 1.00 93.25 106 PHE A O 1
ATOM 842 N N . ARG A 1 107 ? 4.280 -8.090 2.839 1.00 96.00 107 ARG A N 1
ATOM 843 C CA . ARG A 1 107 ? 3.843 -7.028 3.755 1.00 96.00 107 ARG A CA 1
ATOM 844 C C . ARG A 1 107 ? 2.481 -6.463 3.367 1.00 96.00 107 ARG A C 1
ATOM 846 O O . ARG A 1 107 ? 1.625 -6.309 4.236 1.00 96.00 107 ARG A O 1
ATOM 853 N N . LEU A 1 108 ? 2.255 -6.208 2.081 1.00 95.06 108 LEU A N 1
ATOM 854 C CA . LEU A 1 108 ? 0.973 -5.709 1.594 1.00 95.06 108 LEU A CA 1
ATOM 855 C C . LEU A 1 108 ? -0.159 -6.716 1.853 1.00 95.06 108 LEU A C 1
ATOM 857 O O . LEU A 1 108 ? -1.181 -6.359 2.441 1.00 95.06 108 LEU A O 1
ATOM 861 N N . GLY A 1 109 ? 0.046 -7.986 1.486 1.00 93.75 109 GLY A N 1
ATOM 862 C CA . GLY A 1 109 ? -0.925 -9.057 1.733 1.00 93.75 109 GLY A CA 1
ATOM 863 C C . GLY A 1 109 ? -1.224 -9.260 3.221 1.00 93.75 109 GLY A C 1
ATOM 864 O O . GLY A 1 109 ? -2.382 -9.388 3.629 1.00 93.75 109 GLY A O 1
ATOM 865 N N . TYR A 1 110 ? -0.189 -9.201 4.060 1.00 95.69 110 TYR A N 1
ATOM 866 C CA . TYR A 1 110 ? -0.328 -9.294 5.509 1.00 95.69 110 TYR A CA 1
ATOM 867 C C . TYR A 1 110 ? -1.114 -8.115 6.097 1.00 95.69 110 TYR A C 1
ATOM 869 O O . TYR A 1 110 ? -2.015 -8.327 6.907 1.00 95.69 110 TYR A O 1
ATOM 877 N N . LEU A 1 111 ? -0.844 -6.880 5.662 1.00 96.44 111 LEU A N 1
ATOM 878 C CA . LEU A 1 111 ? -1.609 -5.715 6.112 1.00 96.44 111 LEU A CA 1
ATOM 879 C C . LEU A 1 111 ? -3.083 -5.821 5.715 1.00 96.44 111 LEU A C 1
ATOM 881 O O . LEU A 1 111 ? -3.957 -5.579 6.545 1.00 96.44 111 LEU A O 1
ATOM 885 N N . PHE A 1 112 ? -3.376 -6.209 4.472 1.00 95.62 112 PHE A N 1
ATOM 886 C CA . PHE A 1 112 ? -4.757 -6.411 4.039 1.00 95.62 112 PHE A CA 1
ATOM 887 C C . PHE A 1 112 ? -5.458 -7.517 4.833 1.00 95.62 112 PHE A C 1
ATOM 889 O O . PHE A 1 112 ? -6.630 -7.369 5.174 1.00 95.62 112 PHE A O 1
ATOM 896 N N . THR A 1 113 ? -4.746 -8.590 5.185 1.00 94.69 113 THR A N 1
ATOM 897 C CA . THR A 1 113 ? -5.271 -9.635 6.077 1.00 94.69 113 THR A CA 1
ATOM 898 C C . THR A 1 113 ? -5.675 -9.043 7.428 1.00 94.69 113 THR A C 1
ATOM 900 O O . THR A 1 113 ? -6.815 -9.211 7.854 1.00 94.69 113 THR A O 1
ATOM 903 N N . VAL A 1 114 ? -4.790 -8.263 8.054 1.00 95.19 114 VAL A N 1
ATOM 904 C CA . VAL A 1 114 ? -5.056 -7.579 9.331 1.00 95.19 114 VAL A CA 1
ATOM 905 C C . VAL A 1 114 ? -6.240 -6.608 9.232 1.00 95.19 114 VAL A C 1
ATOM 907 O O . VAL A 1 114 ? -7.058 -6.528 10.147 1.00 95.19 114 VAL A O 1
ATOM 910 N N . ILE A 1 115 ? -6.372 -5.884 8.119 1.00 94.81 115 ILE A N 1
ATOM 911 C CA . ILE A 1 115 ? -7.518 -4.997 7.875 1.00 94.81 115 ILE A CA 1
ATOM 912 C C . ILE A 1 115 ? -8.822 -5.805 7.764 1.00 94.81 115 ILE A C 1
ATOM 914 O O . ILE A 1 115 ? -9.838 -5.423 8.346 1.00 94.81 115 ILE A O 1
ATOM 918 N N . LEU A 1 116 ? -8.813 -6.942 7.058 1.00 93.31 116 LEU A N 1
ATOM 919 C CA . LEU A 1 116 ? -9.987 -7.815 6.955 1.00 93.31 116 LEU A CA 1
ATOM 920 C C . LEU A 1 116 ? -10.399 -8.405 8.304 1.00 93.31 116 LEU A C 1
ATOM 922 O O . LEU A 1 116 ? -11.596 -8.590 8.518 1.00 93.31 116 LEU A O 1
ATOM 926 N N . GLU A 1 117 ? -9.469 -8.654 9.225 1.00 91.25 117 GLU A N 1
ATOM 927 C CA . GLU A 1 117 ? -9.782 -9.136 10.578 1.00 91.25 117 GLU A CA 1
ATOM 928 C C . GLU A 1 117 ? -10.661 -8.156 11.377 1.00 91.25 117 GLU A C 1
ATOM 930 O O . GLU A 1 117 ? -11.384 -8.588 12.272 1.00 91.25 117 GLU A O 1
ATOM 935 N N . GLN A 1 118 ? -10.702 -6.868 11.011 1.00 86.25 118 GLN A N 1
ATOM 936 C CA . GLN A 1 118 ? -11.598 -5.868 11.619 1.00 86.25 118 GLN A CA 1
ATOM 937 C C . GLN A 1 118 ? -13.056 -5.977 11.124 1.00 86.25 118 GLN A C 1
ATOM 939 O O . GLN A 1 118 ? -13.968 -5.340 11.655 1.00 86.25 118 GLN A O 1
ATOM 944 N N . THR A 1 119 ? -13.316 -6.822 10.121 1.00 76.31 119 THR A N 1
ATOM 945 C CA . THR A 1 119 ? -14.637 -7.017 9.499 1.00 76.31 119 THR A CA 1
ATOM 946 C C . THR A 1 119 ? -15.773 -7.363 10.468 1.00 76.31 119 THR A C 1
ATOM 948 O O . THR A 1 119 ? -16.857 -6.788 10.290 1.00 76.31 119 THR A O 1
ATOM 951 N N . PRO A 1 120 ? -15.595 -8.260 11.463 1.00 74.75 120 PRO A N 1
ATOM 952 C CA . PRO A 1 120 ? -16.656 -8.625 12.402 1.00 74.75 120 PRO A CA 1
ATOM 953 C C . PRO A 1 120 ? -17.135 -7.458 13.273 1.00 74.75 120 PRO A C 1
ATOM 955 O O . PRO A 1 120 ? -18.271 -7.480 13.734 1.00 74.75 120 PRO A O 1
ATOM 958 N N . ALA A 1 121 ? -16.304 -6.429 13.464 1.00 74.69 121 ALA A N 1
ATOM 959 C CA . ALA A 1 121 ? -16.640 -5.256 14.267 1.00 74.69 121 ALA A CA 1
ATOM 960 C C . ALA A 1 121 ? -17.482 -4.208 13.508 1.00 74.69 121 ALA A C 1
ATOM 962 O O . ALA A 1 121 ? -17.861 -3.196 14.088 1.00 74.69 121 ALA A O 1
ATOM 963 N N . GLY A 1 122 ? -17.800 -4.435 12.224 1.00 82.06 122 GLY A N 1
ATOM 964 C CA . GLY A 1 122 ? -18.639 -3.521 11.434 1.00 82.06 122 GLY A CA 1
ATOM 965 C C . GLY A 1 122 ? -17.958 -2.202 11.049 1.00 82.06 122 GLY A C 1
ATOM 966 O O . GLY A 1 122 ? -18.635 -1.285 10.598 1.00 82.06 122 GLY A O 1
ATOM 967 N N . VAL A 1 123 ? -16.636 -2.123 11.205 1.00 89.38 123 VAL A N 1
ATOM 968 C CA . VAL A 1 123 ? -15.820 -0.926 10.967 1.00 89.38 123 VAL A CA 1
ATOM 969 C C . VAL A 1 123 ? -15.832 -0.548 9.481 1.00 89.38 123 VAL A C 1
ATOM 971 O O . VAL A 1 123 ? -15.663 -1.414 8.614 1.00 89.38 123 VAL A O 1
ATOM 974 N N . SER A 1 124 ? -16.042 0.736 9.176 1.00 93.44 124 SER A N 1
ATOM 975 C CA . SER A 1 124 ? -15.974 1.263 7.808 1.00 93.44 124 SER A CA 1
ATOM 976 C C . SER A 1 124 ? -14.537 1.618 7.396 1.00 93.44 124 SER A C 1
ATOM 978 O O . SER A 1 124 ? -13.639 1.725 8.229 1.00 93.44 124 SER A O 1
ATOM 980 N N . ALA A 1 125 ? -14.299 1.849 6.099 1.00 94.69 125 ALA A N 1
ATOM 981 C CA . ALA A 1 125 ? -12.996 2.336 5.632 1.00 94.69 125 ALA A CA 1
ATOM 982 C C . ALA A 1 125 ? -12.642 3.698 6.250 1.00 94.69 125 ALA A C 1
ATOM 984 O O . ALA A 1 125 ? -11.477 3.952 6.546 1.00 94.69 125 ALA A O 1
ATOM 985 N N . GLN A 1 126 ? -13.651 4.549 6.467 1.00 95.31 126 GLN A N 1
ATOM 986 C CA . GLN A 1 126 ? -13.483 5.863 7.080 1.00 95.31 126 GLN A CA 1
ATOM 987 C C . GLN A 1 126 ? -13.046 5.750 8.542 1.00 95.31 126 GLN A C 1
ATOM 989 O O . GLN A 1 126 ? -12.149 6.478 8.960 1.00 95.31 126 GLN A O 1
ATOM 994 N N . ASP A 1 127 ? -13.626 4.813 9.293 1.00 94.50 127 ASP A N 1
ATOM 995 C CA . ASP A 1 127 ? -13.235 4.563 10.683 1.00 94.50 127 ASP A CA 1
ATOM 996 C C . ASP A 1 127 ? -11.790 4.044 10.762 1.00 94.50 127 ASP A C 1
ATOM 998 O O . ASP A 1 127 ? -11.010 4.504 11.593 1.00 94.50 127 ASP A O 1
ATOM 1002 N N . LEU A 1 128 ? -11.402 3.144 9.846 1.00 95.00 128 LEU A N 1
ATOM 1003 C CA . LEU A 1 128 ? -10.040 2.607 9.783 1.00 95.00 128 LEU A CA 1
ATOM 1004 C C . LEU A 1 128 ? -9.005 3.656 9.378 1.00 95.00 128 LEU A C 1
ATOM 1006 O O . LEU A 1 128 ? -7.927 3.695 9.954 1.00 95.00 128 LEU A O 1
ATOM 1010 N N . MET A 1 129 ? -9.278 4.464 8.355 1.00 94.62 129 MET A N 1
ATOM 1011 C CA . MET A 1 129 ? -8.265 5.333 7.737 1.00 94.62 129 MET A CA 1
ATOM 1012 C C . MET A 1 129 ? -8.278 6.766 8.279 1.00 94.62 129 MET A C 1
ATOM 1014 O O . MET A 1 129 ? -7.340 7.525 8.014 1.00 94.62 129 MET A O 1
ATOM 1018 N N . ALA A 1 130 ? -9.306 7.122 9.053 1.00 92.94 130 ALA A N 1
ATOM 1019 C CA . ALA A 1 130 ? -9.544 8.402 9.724 1.00 92.94 130 ALA A CA 1
ATOM 1020 C C . ALA A 1 130 ? -9.716 9.637 8.813 1.00 92.94 130 ALA A C 1
ATOM 1022 O O . ALA A 1 130 ? -10.396 10.585 9.202 1.00 92.94 130 ALA A O 1
ATOM 1023 N N . THR A 1 131 ? -9.146 9.656 7.606 1.00 90.62 131 THR A N 1
ATOM 1024 C CA . THR A 1 131 ? -9.203 10.791 6.672 1.00 90.62 131 THR A CA 1
ATOM 1025 C C . THR A 1 131 ? -9.620 10.350 5.272 1.00 90.62 131 THR A C 1
ATOM 1027 O O . THR A 1 131 ? -9.255 9.262 4.830 1.00 90.62 131 THR A O 1
ATOM 1030 N N . GLU A 1 132 ? -10.335 11.214 4.546 1.00 89.56 132 GLU A N 1
ATOM 1031 C CA . GLU A 1 132 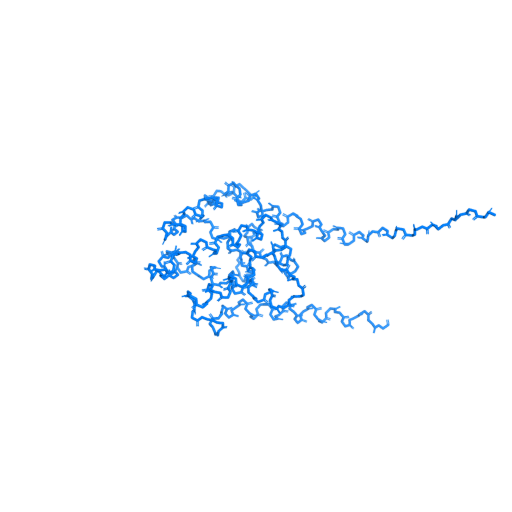? -10.771 10.933 3.166 1.00 89.56 132 GLU A CA 1
ATOM 1032 C C . GLU A 1 132 ? -9.591 10.685 2.214 1.00 89.56 132 GLU A C 1
ATOM 1034 O O . GLU A 1 132 ? -9.663 9.805 1.358 1.00 89.56 132 GLU A O 1
ATOM 1039 N N . ASP A 1 133 ? -8.477 11.399 2.402 1.00 87.12 133 ASP A N 1
ATOM 1040 C CA . ASP A 1 133 ? -7.229 11.176 1.657 1.00 87.12 133 ASP A CA 1
ATOM 1041 C C . ASP A 1 133 ? -6.711 9.740 1.834 1.00 87.12 133 ASP A C 1
ATOM 1043 O O . ASP A 1 133 ? -6.434 9.041 0.861 1.00 87.12 133 ASP A O 1
ATOM 1047 N N . ALA A 1 134 ? -6.662 9.251 3.076 1.00 89.69 134 ALA A N 1
ATOM 1048 C CA . ALA A 1 134 ? -6.188 7.903 3.361 1.00 89.69 134 ALA A CA 1
ATOM 1049 C C . ALA A 1 134 ? -7.180 6.830 2.882 1.00 89.69 134 ALA A C 1
ATOM 1051 O O . ALA A 1 134 ? -6.752 5.783 2.399 1.00 89.69 134 ALA A O 1
ATOM 1052 N N . VAL A 1 135 ? -8.493 7.097 2.940 1.00 94.88 135 VAL A N 1
ATOM 1053 C CA . VAL A 1 135 ? -9.516 6.228 2.328 1.00 94.88 135 VAL A CA 1
ATOM 1054 C C . VAL A 1 135 ? -9.331 6.154 0.813 1.00 94.88 135 VAL A C 1
ATOM 1056 O O . VAL A 1 135 ? -9.371 5.062 0.247 1.00 94.88 135 VAL A O 1
ATOM 1059 N N . THR A 1 136 ? -9.094 7.290 0.159 1.00 91.75 136 THR A N 1
ATOM 1060 C CA . THR A 1 136 ? -8.891 7.370 -1.294 1.00 91.75 136 THR A CA 1
ATOM 1061 C C . THR A 1 136 ? -7.622 6.633 -1.704 1.00 91.75 136 THR A C 1
ATOM 1063 O O . THR A 1 136 ? -7.656 5.813 -2.621 1.00 91.75 136 THR A O 1
ATOM 1066 N N . GLN A 1 137 ? -6.523 6.837 -0.974 1.00 90.25 137 GLN A N 1
ATOM 1067 C CA . GLN A 1 137 ? -5.267 6.124 -1.191 1.00 90.25 137 GLN A CA 1
ATOM 1068 C C . GLN A 1 137 ? -5.439 4.612 -1.005 1.00 90.25 137 GLN A C 1
ATOM 1070 O O . GLN A 1 137 ? -4.978 3.828 -1.834 1.00 90.25 137 GLN A O 1
ATOM 1075 N N . PHE A 1 138 ? -6.152 4.191 0.043 1.00 94.88 138 PHE A N 1
ATOM 1076 C CA . PHE A 1 138 ? -6.448 2.783 0.287 1.00 94.88 138 PHE A CA 1
ATOM 1077 C C . PHE A 1 138 ? -7.280 2.177 -0.847 1.00 94.88 138 PHE A C 1
ATOM 1079 O O . PHE A 1 138 ? -6.925 1.127 -1.382 1.00 94.88 138 PHE A O 1
ATOM 1086 N N . HIS A 1 139 ? -8.344 2.860 -1.267 1.00 95.12 139 HIS A N 1
ATOM 1087 C CA . HIS A 1 139 ? -9.195 2.407 -2.359 1.00 95.12 139 HIS A CA 1
ATOM 1088 C C . HIS A 1 139 ? -8.425 2.304 -3.685 1.00 95.12 139 HIS A C 1
ATOM 1090 O O . HIS A 1 139 ? -8.544 1.306 -4.403 1.00 95.12 139 HIS A O 1
ATOM 1096 N N . SER A 1 140 ? -7.597 3.308 -3.980 1.00 92.69 140 SER A N 1
ATOM 1097 C CA . SER A 1 140 ? -6.738 3.350 -5.162 1.00 92.69 140 SER A CA 1
ATOM 1098 C C . SER A 1 140 ? -5.723 2.206 -5.161 1.00 92.69 140 SER A C 1
ATOM 1100 O O . SER A 1 140 ? -5.636 1.478 -6.148 1.00 92.69 140 SER A O 1
ATOM 1102 N N . CYS A 1 141 ? -5.027 1.982 -4.042 1.00 94.56 141 CYS A N 1
ATOM 1103 C CA . CYS A 1 141 ? -4.059 0.897 -3.882 1.00 94.56 141 CYS A CA 1
ATOM 1104 C C . CYS A 1 141 ? -4.707 -0.480 -4.089 1.00 94.56 141 CYS A C 1
ATOM 1106 O O . CYS A 1 141 ? -4.231 -1.287 -4.882 1.00 94.56 141 CYS A O 1
ATOM 1108 N N . VAL A 1 142 ? -5.834 -0.754 -3.428 1.00 94.81 142 VAL A N 1
ATOM 1109 C CA . VAL A 1 142 ? -6.501 -2.060 -3.541 1.00 94.81 142 VAL A CA 1
ATOM 1110 C C . VAL A 1 142 ? -7.018 -2.290 -4.960 1.00 94.81 142 VAL A C 1
ATOM 1112 O O . VAL A 1 142 ? -6.857 -3.387 -5.492 1.00 94.81 142 VAL A O 1
ATOM 1115 N N . THR A 1 143 ? -7.601 -1.258 -5.579 1.00 94.00 143 THR A N 1
ATOM 1116 C CA . THR A 1 143 ? -8.034 -1.306 -6.982 1.00 94.00 143 THR A CA 1
ATOM 1117 C C . THR A 1 143 ? -6.857 -1.637 -7.890 1.00 94.00 143 THR A C 1
ATOM 1119 O O . THR A 1 143 ? -6.940 -2.568 -8.680 1.00 94.00 143 THR A O 1
ATOM 1122 N N . LEU A 1 144 ? -5.744 -0.918 -7.734 1.00 92.31 144 LEU A N 1
ATOM 1123 C CA . LEU A 1 144 ? -4.544 -1.078 -8.546 1.00 92.31 144 LEU A CA 1
ATOM 1124 C C . LEU A 1 144 ? -4.033 -2.518 -8.516 1.00 92.31 144 LEU A C 1
ATOM 1126 O O . LEU A 1 144 ? -3.841 -3.144 -9.554 1.00 92.31 144 LEU A O 1
ATOM 1130 N N . ILE A 1 145 ? -3.855 -3.049 -7.310 1.00 91.12 145 ILE A N 1
ATOM 1131 C CA . ILE A 1 145 ? -3.294 -4.381 -7.098 1.00 91.12 145 ILE A CA 1
ATOM 1132 C C . ILE A 1 145 ? -4.264 -5.452 -7.598 1.00 91.12 145 ILE A C 1
ATOM 1134 O O . ILE A 1 145 ? -3.841 -6.384 -8.278 1.00 91.12 145 ILE A O 1
ATOM 1138 N N . HIS A 1 146 ? -5.567 -5.299 -7.329 1.00 91.56 146 HIS A N 1
ATOM 1139 C CA . HIS A 1 146 ? -6.584 -6.215 -7.840 1.00 91.56 146 HIS A CA 1
ATOM 1140 C C . HIS A 1 146 ? -6.582 -6.280 -9.371 1.00 91.56 146 HIS A C 1
ATOM 1142 O O . HIS A 1 146 ? -6.565 -7.375 -9.933 1.00 91.56 146 HIS A O 1
ATOM 1148 N N . THR A 1 147 ? -6.568 -5.121 -10.032 1.00 89.81 147 THR A N 1
ATOM 1149 C CA . THR A 1 147 ? -6.602 -5.031 -11.492 1.00 89.81 147 THR A CA 1
ATOM 1150 C C . THR A 1 147 ? -5.337 -5.622 -12.109 1.00 89.81 147 THR A C 1
ATOM 1152 O O . THR A 1 147 ? -5.435 -6.482 -12.977 1.00 89.81 147 THR A O 1
ATOM 1155 N N . VAL A 1 148 ? -4.145 -5.253 -11.627 1.00 88.38 148 VAL A N 1
ATOM 1156 C CA . VAL A 1 148 ? -2.876 -5.767 -12.179 1.00 88.38 148 VAL A CA 1
ATOM 1157 C C . VAL A 1 148 ? -2.737 -7.280 -11.989 1.00 88.38 148 VAL A C 1
ATOM 1159 O O . VAL A 1 148 ? -2.300 -7.973 -12.906 1.00 88.38 148 VAL A O 1
ATOM 1162 N N . MET A 1 149 ? -3.172 -7.827 -10.850 1.00 85.50 149 MET A N 1
ATOM 1163 C CA . MET A 1 149 ? -3.215 -9.282 -10.651 1.00 85.50 149 MET A CA 1
ATOM 1164 C C . MET A 1 149 ? -4.175 -9.994 -11.617 1.00 85.50 149 MET A C 1
ATOM 1166 O O . MET A 1 149 ? -3.988 -11.173 -11.884 1.00 85.50 149 MET A O 1
ATOM 1170 N N . GLY A 1 150 ? -5.213 -9.310 -12.109 1.00 82.75 150 GLY A N 1
ATOM 1171 C CA . GLY A 1 150 ? -6.146 -9.855 -13.099 1.00 82.75 150 GLY A CA 1
ATOM 1172 C C . GLY A 1 150 ? -5.668 -9.726 -14.548 1.00 82.75 150 GLY A C 1
ATOM 1173 O O . GLY A 1 150 ? -6.110 -10.493 -15.397 1.00 82.75 150 GLY A O 1
ATOM 1174 N N . LEU A 1 151 ? -4.778 -8.770 -14.831 1.00 77.38 151 LEU A N 1
ATOM 1175 C CA . LEU A 1 151 ? -4.243 -8.494 -16.171 1.00 77.38 151 LEU A CA 1
ATOM 1176 C C . LEU A 1 151 ? -2.955 -9.258 -16.492 1.00 77.38 151 LEU A C 1
ATOM 1178 O O . LEU A 1 151 ? -2.496 -9.234 -17.630 1.00 77.38 151 LEU A O 1
ATOM 1182 N N . THR A 1 152 ? -2.331 -9.887 -15.501 1.00 67.50 152 THR A N 1
ATOM 1183 C CA . THR A 1 152 ? -1.023 -10.520 -15.667 1.00 67.50 152 THR A CA 1
ATOM 1184 C C . THR A 1 152 ? -1.107 -12.027 -15.491 1.00 67.50 152 THR A C 1
ATOM 1186 O O . THR A 1 152 ? -1.770 -12.512 -14.582 1.00 67.50 152 THR A O 1
ATOM 1189 N N . ASP A 1 153 ? -0.317 -12.774 -16.268 1.00 66.88 153 ASP A N 1
ATOM 1190 C CA . ASP A 1 153 ? -0.025 -14.199 -16.009 1.00 66.88 153 ASP A CA 1
ATOM 1191 C C . ASP A 1 153 ? 0.890 -14.395 -14.781 1.00 66.88 153 ASP A C 1
ATOM 1193 O O . ASP A 1 153 ? 1.537 -15.428 -14.593 1.00 66.88 153 ASP A O 1
ATOM 1197 N N . VAL A 1 154 ? 1.027 -13.356 -13.961 1.00 61.69 154 VAL A N 1
ATOM 1198 C CA . VAL A 1 154 ? 1.869 -13.360 -12.782 1.00 61.69 154 VAL A CA 1
ATOM 1199 C C . VAL A 1 154 ? 1.062 -13.981 -11.669 1.00 61.69 154 VAL A C 1
ATOM 1201 O O . VAL A 1 154 ? 0.127 -13.369 -11.169 1.00 61.69 154 VAL A O 1
ATOM 1204 N N . GLU A 1 155 ? 1.456 -15.177 -11.248 1.00 69.25 155 GLU A N 1
ATOM 1205 C CA . GLU A 1 155 ? 0.950 -15.756 -10.012 1.00 69.25 155 GLU A CA 1
ATOM 1206 C C . GLU A 1 155 ? 1.532 -14.961 -8.832 1.00 69.25 155 GLU A C 1
ATOM 1208 O O . GLU A 1 155 ? 2.735 -15.055 -8.556 1.00 69.25 155 GLU A O 1
ATOM 1213 N N . PRO A 1 156 ? 0.720 -14.134 -8.148 1.00 69.88 156 PRO A N 1
ATOM 1214 C CA . PRO A 1 156 ? 1.180 -13.425 -6.972 1.00 69.88 156 PRO A CA 1
ATOM 1215 C C . PRO A 1 156 ? 1.408 -14.439 -5.852 1.00 69.88 156 PRO A C 1
ATOM 1217 O O . PRO A 1 156 ? 0.840 -15.533 -5.850 1.00 69.88 156 PRO A O 1
ATOM 1220 N N . HIS A 1 157 ? 2.199 -14.065 -4.848 1.00 70.31 157 HIS A N 1
ATOM 1221 C CA . HIS A 1 157 ? 2.306 -14.890 -3.651 1.00 70.31 157 HIS A CA 1
ATOM 1222 C C . HIS A 1 157 ? 0.916 -15.169 -3.048 1.00 70.31 157 HIS A C 1
ATOM 1224 O O . HIS A 1 157 ? 0.054 -14.284 -3.030 1.00 70.31 157 HIS A O 1
ATOM 1230 N N . ASP A 1 158 ? 0.719 -16.372 -2.496 1.00 73.81 158 ASP A N 1
ATOM 1231 C CA . ASP A 1 158 ? -0.561 -16.814 -1.914 1.00 73.81 158 ASP A CA 1
ATOM 1232 C C . ASP A 1 158 ? -1.140 -15.805 -0.908 1.00 73.81 158 ASP A C 1
ATOM 1234 O O . ASP A 1 158 ? -2.354 -15.643 -0.811 1.00 73.81 158 ASP A O 1
ATOM 1238 N N . TYR A 1 159 ? -0.272 -15.064 -0.211 1.00 68.44 159 TYR A N 1
ATOM 1239 C CA . TYR A 1 159 ? -0.639 -14.044 0.775 1.00 68.44 159 TYR A CA 1
ATOM 1240 C C . TYR A 1 159 ? -1.330 -12.806 0.187 1.00 68.44 159 TYR A C 1
ATOM 1242 O O . TYR A 1 159 ? -1.884 -12.019 0.941 1.00 68.44 159 TYR A O 1
ATOM 1250 N N . VAL A 1 160 ? -1.270 -12.586 -1.128 1.00 71.25 160 VAL A N 1
ATOM 1251 C CA . VAL A 1 160 ? -1.937 -11.460 -1.811 1.00 71.25 160 VAL A CA 1
ATOM 1252 C C . VAL A 1 160 ? -3.094 -11.964 -2.677 1.00 71.25 160 VAL A C 1
ATOM 1254 O O . VAL A 1 160 ? -4.005 -11.211 -3.021 1.00 71.25 160 VAL A O 1
ATOM 1257 N N . LYS A 1 161 ? -3.110 -13.259 -3.001 1.00 77.19 161 LYS A N 1
ATOM 1258 C CA . LYS A 1 161 ? -4.114 -13.882 -3.862 1.00 77.19 161 LYS A CA 1
ATOM 1259 C C . LYS A 1 161 ? -5.519 -13.691 -3.277 1.00 77.19 161 LYS A C 1
ATOM 1261 O O . LYS A 1 161 ? -5.773 -13.998 -2.120 1.00 77.19 161 LYS A O 1
ATOM 1266 N N . GLN A 1 162 ? -6.441 -13.155 -4.083 1.00 81.56 162 GLN A N 1
ATOM 1267 C CA . GLN A 1 162 ? -7.856 -12.878 -3.748 1.00 81.56 162 GLN A CA 1
ATOM 1268 C C . GLN A 1 162 ? -8.124 -11.824 -2.654 1.00 81.56 162 GLN A C 1
ATOM 1270 O O . GLN A 1 162 ? -9.215 -11.248 -2.633 1.00 81.56 162 GLN A O 1
ATOM 1275 N N . ILE A 1 163 ? -7.158 -11.512 -1.785 1.00 89.81 163 ILE A N 1
ATOM 1276 C CA . ILE A 1 163 ? -7.336 -10.572 -0.670 1.00 89.81 163 ILE A CA 1
ATOM 1277 C C . ILE A 1 163 ? -7.798 -9.174 -1.129 1.00 89.81 163 ILE A C 1
ATOM 1279 O O . ILE A 1 163 ? -8.767 -8.672 -0.552 1.00 89.81 163 ILE A O 1
ATOM 1283 N N . PRO A 1 164 ? -7.223 -8.553 -2.180 1.00 91.81 164 PRO A N 1
ATOM 1284 C CA . PRO A 1 164 ? -7.700 -7.259 -2.670 1.00 91.81 164 PRO A CA 1
ATOM 1285 C C . PRO A 1 164 ? -9.186 -7.268 -3.060 1.00 91.81 164 PRO A C 1
ATOM 1287 O O . PRO A 1 164 ? -9.927 -6.350 -2.716 1.00 91.81 164 PRO A O 1
ATOM 1290 N N . GLY A 1 165 ? -9.663 -8.346 -3.694 1.00 91.50 165 GLY A N 1
ATOM 1291 C CA . GLY A 1 165 ? -11.077 -8.494 -4.050 1.00 91.50 165 GLY A CA 1
ATOM 1292 C C . GLY A 1 165 ? -11.990 -8.564 -2.820 1.00 91.50 165 GLY A C 1
ATOM 1293 O O . GLY A 1 165 ? -13.073 -7.974 -2.807 1.00 91.50 165 GLY A O 1
ATOM 1294 N N . HIS A 1 166 ? -11.542 -9.227 -1.749 1.00 92.81 166 HIS A N 1
ATOM 1295 C CA . HIS A 1 166 ? -12.262 -9.246 -0.473 1.00 92.81 166 HIS A CA 1
ATOM 1296 C C . HIS A 1 166 ? -12.307 -7.867 0.190 1.00 92.81 166 HIS A C 1
ATOM 1298 O O . HIS A 1 166 ? -13.362 -7.482 0.696 1.00 92.81 166 HIS A O 1
ATOM 1304 N N . ILE A 1 167 ? -11.211 -7.104 0.138 1.00 94.94 167 ILE A N 1
ATOM 1305 C CA . ILE A 1 167 ? -11.175 -5.720 0.625 1.00 94.94 167 ILE A CA 1
ATOM 1306 C C . ILE A 1 167 ? -12.174 -4.851 -0.151 1.00 94.94 167 ILE A C 1
ATOM 1308 O O . ILE A 1 167 ? -13.006 -4.195 0.476 1.00 94.94 167 ILE A O 1
ATOM 1312 N N . LEU A 1 168 ? -12.165 -4.892 -1.492 1.00 94.81 168 LEU A N 1
ATOM 1313 C CA . LEU A 1 168 ? -13.112 -4.139 -2.333 1.00 94.81 168 LEU A CA 1
ATOM 1314 C C . LEU A 1 168 ? -14.563 -4.467 -1.980 1.00 94.81 168 LEU A C 1
ATOM 1316 O O . LEU A 1 168 ? -15.378 -3.569 -1.759 1.00 94.81 168 LEU A O 1
ATOM 1320 N N . LYS A 1 169 ? -14.887 -5.759 -1.864 1.00 93.19 169 LYS A N 1
ATOM 1321 C CA . LYS A 1 169 ? -16.229 -6.213 -1.480 1.00 93.19 169 LYS A CA 1
ATOM 1322 C C . LYS A 1 169 ? -16.630 -5.726 -0.094 1.00 93.19 169 LYS A C 1
ATOM 1324 O O . LYS A 1 169 ? -17.774 -5.316 0.093 1.00 93.19 169 LYS A O 1
ATOM 1329 N N . LYS A 1 170 ? -15.714 -5.784 0.872 1.00 92.31 170 LYS A N 1
ATOM 1330 C CA . LYS A 1 170 ? -16.007 -5.448 2.264 1.00 92.31 170 LYS A CA 1
ATOM 1331 C C . LYS A 1 170 ? -16.144 -3.944 2.491 1.00 92.31 170 LYS A C 1
ATOM 1333 O O . LYS A 1 170 ? -17.070 -3.529 3.182 1.00 92.31 170 LYS A O 1
ATOM 1338 N N . PHE A 1 171 ? -15.227 -3.152 1.949 1.00 93.56 171 PHE A N 1
ATOM 1339 C CA . PHE A 1 171 ? -15.069 -1.746 2.320 1.00 93.56 171 PHE A CA 1
ATOM 1340 C C . PHE A 1 171 ? -15.592 -0.765 1.272 1.00 93.56 171 PHE A C 1
ATOM 1342 O O . PHE A 1 171 ? -15.992 0.338 1.633 1.00 93.56 171 PHE A O 1
ATOM 1349 N N . PHE A 1 172 ? -15.633 -1.163 -0.001 1.00 94.44 172 PHE A N 1
ATOM 1350 C CA . PHE A 1 172 ? -15.908 -0.249 -1.116 1.00 94.44 172 PHE A CA 1
ATOM 1351 C C . PHE A 1 172 ? -17.136 -0.643 -1.947 1.00 94.44 172 PHE A C 1
ATOM 1353 O O . PHE A 1 172 ? -17.508 0.053 -2.884 1.00 94.44 172 PHE A O 1
ATOM 1360 N N . GLY A 1 173 ? -17.841 -1.712 -1.564 1.00 90.06 173 GLY A N 1
ATOM 1361 C CA . GLY A 1 173 ? -19.077 -2.144 -2.220 1.00 90.06 173 GLY A CA 1
ATOM 1362 C C . GLY A 1 173 ? -18.871 -3.048 -3.438 1.00 90.06 173 GLY A C 1
ATOM 1363 O O . GLY A 1 173 ? -19.823 -3.266 -4.183 1.00 90.06 173 GLY A O 1
ATOM 1364 N N . GLY A 1 174 ? -17.675 -3.618 -3.609 1.00 89.25 174 GLY A N 1
ATOM 1365 C CA . GLY A 1 174 ? -17.389 -4.648 -4.610 1.00 89.25 174 GLY A CA 1
ATOM 1366 C C . GLY A 1 174 ? -16.686 -4.150 -5.867 1.00 89.25 174 GLY A C 1
ATOM 1367 O O . GLY A 1 174 ? -16.284 -2.996 -5.969 1.00 89.25 174 GLY A O 1
ATOM 1368 N N . LEU A 1 175 ? -16.524 -5.068 -6.822 1.00 83.88 175 LEU A N 1
ATOM 1369 C CA . LEU A 1 175 ? -15.733 -4.866 -8.042 1.00 83.88 175 LEU A CA 1
ATOM 1370 C C . LEU A 1 175 ? -16.336 -3.831 -9.005 1.00 83.88 175 LEU A C 1
ATOM 1372 O O . LEU A 1 175 ? -15.626 -3.294 -9.842 1.00 83.88 175 LEU A O 1
ATOM 1376 N N . GLU A 1 176 ? -17.622 -3.507 -8.862 1.00 83.62 176 GLU A N 1
ATOM 1377 C CA . GLU A 1 176 ? -18.279 -2.456 -9.655 1.00 83.62 176 GLU A CA 1
ATOM 1378 C C . GLU A 1 176 ? -17.992 -1.039 -9.139 1.00 83.62 176 GLU A C 1
ATOM 1380 O O . GLU A 1 176 ? -18.328 -0.057 -9.795 1.00 83.62 176 GLU A O 1
ATOM 1385 N N . LYS A 1 177 ? -17.388 -0.917 -7.952 1.00 89.06 177 LYS A N 1
ATOM 1386 C CA . LYS A 1 177 ? -17.096 0.364 -7.298 1.00 89.06 177 LYS A CA 1
ATOM 1387 C C . LYS A 1 177 ? -15.605 0.582 -7.092 1.00 89.06 177 LYS A C 1
ATOM 1389 O O . LYS A 1 177 ? -15.216 1.185 -6.103 1.00 89.06 177 LYS A O 1
ATOM 1394 N N . VAL A 1 178 ? -14.791 0.084 -8.017 1.00 91.56 178 VAL A N 1
ATOM 1395 C CA . VAL A 1 178 ? -13.347 0.338 -8.069 1.00 91.56 178 VAL A CA 1
ATOM 1396 C C . VAL A 1 178 ? -13.026 1.829 -8.212 1.00 91.56 178 VAL A C 1
ATOM 1398 O O . VAL A 1 178 ? -13.852 2.633 -8.647 1.00 91.56 178 VAL A O 1
ATOM 1401 N N . HIS A 1 179 ? -11.802 2.213 -7.857 1.00 90.81 179 HIS A N 1
ATOM 1402 C CA . HIS A 1 179 ? -11.343 3.590 -7.987 1.00 90.81 179 HIS A CA 1
ATOM 1403 C C . HIS A 1 179 ? -11.179 3.964 -9.472 1.00 90.81 179 HIS A C 1
ATOM 1405 O O . HIS A 1 179 ? -10.222 3.543 -10.122 1.00 90.81 179 HIS A O 1
ATOM 1411 N N . TRP A 1 180 ? -12.115 4.753 -10.011 1.00 88.06 180 TRP A N 1
ATOM 1412 C CA . TRP A 1 180 ? -12.226 5.041 -11.452 1.00 88.06 180 TRP A CA 1
ATOM 1413 C C . TRP A 1 180 ? -10.935 5.596 -12.064 1.00 88.06 180 TRP A C 1
ATOM 1415 O O . TRP A 1 180 ? -10.490 5.103 -13.094 1.00 88.06 180 TRP A O 1
ATOM 1425 N N . TYR A 1 181 ? -10.286 6.551 -11.390 1.00 86.50 181 TYR A N 1
ATOM 1426 C CA . TYR A 1 181 ? -9.058 7.168 -11.892 1.00 86.50 181 TYR A CA 1
ATOM 1427 C C . TYR A 1 181 ? -7.920 6.143 -11.994 1.00 86.50 181 TYR A C 1
ATOM 1429 O O . TYR A 1 181 ? -7.080 6.212 -12.890 1.00 86.50 181 TYR A O 1
ATOM 1437 N N . THR A 1 182 ? -7.909 5.156 -11.089 1.00 87.88 182 THR A N 1
ATOM 1438 C CA . THR A 1 182 ? -6.926 4.071 -11.123 1.00 87.88 182 THR A CA 1
ATOM 1439 C C . THR A 1 182 ? -7.137 3.203 -12.359 1.00 87.88 182 THR A C 1
ATOM 1441 O O . THR A 1 182 ? -6.188 2.906 -13.073 1.00 87.88 182 THR A O 1
ATOM 1444 N N . VAL A 1 183 ? -8.380 2.828 -12.651 1.00 88.81 183 VAL A N 1
ATOM 1445 C CA . VAL A 1 183 ? -8.688 2.012 -13.831 1.00 88.81 183 VAL A CA 1
ATOM 1446 C C . VAL A 1 183 ? -8.359 2.763 -15.123 1.00 88.81 183 VAL A C 1
ATOM 1448 O O . VAL A 1 183 ? -7.609 2.241 -15.937 1.00 88.81 183 VAL A O 1
ATOM 1451 N N . GLU A 1 184 ? -8.799 4.016 -15.260 1.00 88.50 184 GLU A N 1
ATOM 1452 C CA . GLU A 1 184 ? -8.542 4.823 -16.464 1.00 88.50 184 GLU A CA 1
ATOM 1453 C C . GLU A 1 184 ? -7.037 5.045 -16.715 1.00 88.50 184 GLU A C 1
ATOM 1455 O O . GLU A 1 184 ? -6.564 5.029 -17.851 1.00 88.50 184 GLU A O 1
ATOM 1460 N N . THR A 1 185 ? -6.251 5.248 -15.653 1.00 85.50 185 THR A N 1
ATOM 1461 C CA . THR A 1 185 ? -4.791 5.399 -15.783 1.00 85.50 185 THR A CA 1
ATOM 1462 C C . THR A 1 185 ? -4.130 4.095 -16.226 1.00 85.50 185 THR A C 1
ATOM 1464 O O . THR A 1 185 ? -3.236 4.127 -17.070 1.00 85.50 185 THR A O 1
ATOM 1467 N N . LEU A 1 186 ? -4.575 2.952 -15.691 1.00 86.12 186 LEU A N 1
ATOM 1468 C CA . LEU A 1 186 ? -4.071 1.642 -16.107 1.00 86.12 186 LEU A CA 1
ATOM 1469 C C . LEU A 1 186 ? -4.399 1.351 -17.571 1.00 86.12 186 LEU A C 1
ATOM 1471 O O . LEU A 1 186 ? -3.513 0.915 -18.295 1.00 86.12 186 LEU A O 1
ATOM 1475 N N . GLU A 1 187 ? -5.623 1.645 -18.014 1.00 86.44 187 GLU A N 1
ATOM 1476 C CA . GLU A 1 187 ? -6.033 1.497 -19.416 1.00 86.44 187 GLU A CA 1
ATOM 1477 C C . GLU A 1 187 ? -5.115 2.304 -20.342 1.00 86.44 187 GLU A C 1
ATOM 1479 O O . GLU A 1 187 ? -4.559 1.752 -21.289 1.00 86.44 187 GLU A O 1
ATOM 1484 N N . LYS A 1 188 ? -4.833 3.569 -19.998 1.00 84.88 188 LYS A N 1
ATOM 1485 C CA . LYS A 1 188 ? -3.886 4.410 -20.752 1.00 84.88 188 LYS A CA 1
ATOM 1486 C C . LYS A 1 188 ? -2.478 3.817 -20.804 1.00 84.88 188 LYS A C 1
ATOM 1488 O O . LYS A 1 188 ? -1.814 3.913 -21.833 1.00 84.88 188 LYS A O 1
ATOM 1493 N N . TRP A 1 189 ? -1.993 3.231 -19.707 1.00 83.50 189 TRP A N 1
ATOM 1494 C CA . TRP A 1 189 ? -0.676 2.585 -19.682 1.00 83.50 189 TRP A CA 1
ATOM 1495 C C . TRP A 1 189 ? -0.641 1.315 -20.533 1.00 83.50 189 TRP A C 1
ATOM 1497 O O . TRP A 1 189 ? 0.345 1.089 -21.235 1.00 83.50 189 TRP A O 1
ATOM 1507 N N . THR A 1 190 ? -1.708 0.514 -20.516 1.00 80.38 190 THR A N 1
ATOM 1508 C CA . THR A 1 190 ? -1.832 -0.680 -21.358 1.00 80.38 190 THR A CA 1
ATOM 1509 C C . THR A 1 190 ? -1.894 -0.305 -22.840 1.00 80.38 190 THR A C 1
ATOM 1511 O O . THR A 1 190 ? -1.107 -0.828 -23.626 1.00 80.38 190 THR A O 1
ATOM 1514 N N . GLU A 1 191 ? -2.728 0.665 -23.219 1.00 80.56 191 GLU A N 1
ATOM 1515 C CA . GLU A 1 191 ? -2.841 1.149 -24.604 1.00 80.56 191 GLU A CA 1
ATOM 1516 C C . GLU A 1 191 ? -1.518 1.736 -25.128 1.00 80.56 191 GLU A C 1
ATOM 1518 O O . GLU A 1 191 ? -1.118 1.478 -26.269 1.00 80.56 191 GLU A O 1
ATOM 1523 N N . ALA A 1 192 ? -0.801 2.498 -24.294 1.00 72.00 192 ALA A N 1
ATOM 1524 C CA . ALA A 1 192 ? 0.512 3.048 -24.635 1.00 72.00 192 ALA A CA 1
ATOM 1525 C C . ALA A 1 192 ? 1.589 1.956 -24.803 1.00 72.00 192 ALA A C 1
ATOM 1527 O O . ALA A 1 192 ? 2.460 2.074 -25.665 1.00 72.00 192 ALA A O 1
ATOM 1528 N N . GLY A 1 193 ? 1.526 0.883 -24.007 1.00 60.19 193 GLY A N 1
ATOM 1529 C CA . GLY A 1 193 ? 2.417 -0.276 -24.124 1.00 60.19 193 GLY A CA 1
ATOM 1530 C C . GLY A 1 193 ? 2.152 -1.120 -25.376 1.00 60.19 193 GLY A C 1
ATOM 1531 O O . GLY A 1 193 ? 3.091 -1.544 -26.051 1.00 60.19 193 GLY A O 1
ATOM 1532 N N . GLU A 1 194 ? 0.883 -1.311 -25.747 1.00 50.19 194 GLU A N 1
ATOM 1533 C CA . GLU A 1 194 ? 0.492 -2.036 -26.966 1.00 50.19 194 GLU A CA 1
ATOM 1534 C C . GLU A 1 194 ? 0.869 -1.271 -28.244 1.00 50.19 194 GLU A C 1
ATOM 1536 O O . GLU A 1 194 ? 1.334 -1.865 -29.222 1.00 50.19 194 GLU A O 1
ATOM 1541 N N . SER A 1 195 ? 0.769 0.060 -28.228 1.00 39.97 195 SER A N 1
ATOM 1542 C CA . SER A 1 195 ? 1.167 0.902 -29.364 1.00 39.97 195 SER A CA 1
ATOM 1543 C C . SER A 1 195 ? 2.691 1.004 -29.565 1.00 39.97 195 SER A C 1
ATOM 1545 O O . SER A 1 195 ? 3.135 1.320 -30.670 1.00 39.97 195 SER A O 1
ATOM 1547 N N . GLY A 1 196 ? 3.503 0.641 -28.564 1.00 31.23 196 GLY A N 1
ATOM 1548 C CA . GLY A 1 196 ? 4.962 0.494 -28.686 1.00 31.23 196 GLY A CA 1
ATOM 1549 C C . GLY A 1 196 ? 5.429 -0.844 -29.281 1.00 31.23 196 GLY A C 1
ATOM 1550 O O . GLY A 1 196 ? 6.544 -0.933 -29.795 1.00 31.23 196 GLY A O 1
ATOM 1551 N N . SER A 1 197 ? 4.586 -1.883 -29.266 1.00 32.97 197 SER A N 1
ATOM 1552 C CA . SER A 1 197 ? 4.934 -3.219 -29.784 1.00 32.97 197 SER A CA 1
ATOM 1553 C C . SER A 1 197 ? 4.737 -3.353 -31.303 1.00 32.97 197 SER A C 1
ATOM 1555 O O . SER A 1 197 ? 5.444 -4.118 -31.962 1.00 32.97 197 SER A O 1
ATOM 1557 N N . ALA A 1 198 ? 3.844 -2.554 -31.898 1.00 29.48 198 ALA A N 1
ATOM 1558 C CA . ALA A 1 198 ? 3.538 -2.610 -33.331 1.00 29.48 198 ALA A CA 1
ATOM 1559 C C . ALA A 1 198 ? 4.637 -2.028 -34.250 1.00 29.48 198 ALA A C 1
ATOM 1561 O O . ALA A 1 198 ? 4.565 -2.196 -35.465 1.00 29.48 198 ALA A O 1
ATOM 1562 N N . ALA A 1 199 ? 5.661 -1.360 -33.704 1.00 32.22 199 ALA A N 1
ATOM 1563 C CA . ALA A 1 199 ? 6.695 -0.680 -34.492 1.00 32.22 199 ALA A CA 1
ATOM 1564 C C . ALA A 1 199 ? 7.946 -1.530 -34.802 1.00 32.22 199 ALA A C 1
ATOM 1566 O O . ALA A 1 199 ? 8.821 -1.057 -35.521 1.00 32.22 199 ALA A O 1
ATOM 1567 N N . ASN A 1 200 ? 8.042 -2.769 -34.302 1.00 30.36 200 ASN A N 1
ATOM 1568 C CA . ASN A 1 200 ? 9.226 -3.628 -34.487 1.00 30.36 200 ASN A CA 1
ATOM 1569 C C . ASN A 1 200 ? 8.945 -4.931 -35.261 1.00 30.36 200 ASN A C 1
ATOM 1571 O O . ASN A 1 200 ? 9.648 -5.928 -35.106 1.00 30.36 200 ASN A O 1
ATOM 1575 N N . GLN A 1 201 ? 7.922 -4.921 -36.117 1.00 30.30 201 GLN A N 1
ATOM 1576 C CA . GLN A 1 201 ? 7.690 -5.964 -37.117 1.00 30.30 201 GLN A CA 1
ATOM 1577 C C . GLN A 1 201 ? 7.576 -5.337 -38.510 1.00 30.30 201 GLN A C 1
ATOM 1579 O O . GLN A 1 201 ? 6.486 -5.242 -39.068 1.00 30.30 201 GLN A O 1
ATOM 1584 N N . THR A 1 202 ? 8.709 -4.911 -39.070 1.00 32.09 202 THR A N 1
ATOM 1585 C CA . THR A 1 202 ? 8.892 -4.758 -40.525 1.00 32.09 202 THR A CA 1
ATOM 1586 C C . THR A 1 202 ? 10.331 -5.036 -40.905 1.00 32.09 202 THR A C 1
ATOM 1588 O O . THR A 1 202 ? 11.222 -4.513 -40.202 1.00 32.09 202 THR A O 1
#